Protein AF-A0A842W3H9-F1 (afdb_monomer_lite)

Sequence (374 aa):
MVVLISGKISSSLRGFLTRWMIELRAGVFVSTLSRRVQDILWDYIKKKIKDGYAFLLFPAANEQHFQILSTGKINREVIDYEGIQLLRIPKKVSSNKSPQKKPKQQEKSEKQKPLCIKGVNLSLSPNFIFRQFKGVKEKKEGTIKLNYFGKSAYGPISDAEIWDIAYLEDIKSSSRLIFNKSESIIRKMKEFHQQKISCIDIETTDWIPKAREGYINIIGLSELILRENEKHDNYLILKGSQVFNMTRKRTLVPEMIKLISEQIINADVLLVFNEDFDIKIINHVVKTDGIDFSFPKNIVDLNDEFRSLKELESHLNKRLKFKRVKSKKGNYSAYYKLFKGIGTKGSKKCLEPIGIYNIMDCISPLLYYIQKNY

pLDDT: mean 84.7, std 18.39, range [22.14, 98.25]

Structure (mmCIF, N/CA/C/O backbone):
data_AF-A0A842W3H9-F1
#
_entry.id   AF-A0A842W3H9-F1
#
loop_
_atom_site.group_PDB
_atom_site.id
_atom_site.type_symbol
_atom_site.label_atom_id
_atom_site.label_alt_id
_atom_site.label_comp_id
_atom_site.label_asym_id
_atom_site.label_entity_id
_atom_site.label_seq_id
_atom_site.pdbx_PDB_ins_code
_atom_site.Cartn_x
_atom_site.Cartn_y
_atom_site.Cartn_z
_atom_site.occupancy
_atom_site.B_iso_or_equiv
_atom_site.auth_seq_id
_atom_site.auth_comp_id
_atom_site.auth_asym_id
_atom_site.auth_atom_id
_atom_site.pdbx_PDB_model_num
ATOM 1 N N . MET A 1 1 ? 38.758 -15.525 -1.662 1.00 93.62 1 MET A N 1
ATOM 2 C CA . MET A 1 1 ? 38.571 -16.554 -0.616 1.00 93.62 1 MET A CA 1
ATOM 3 C C . MET A 1 1 ? 37.147 -16.485 -0.086 1.00 93.62 1 MET A C 1
ATOM 5 O O . MET A 1 1 ? 36.684 -15.389 0.183 1.00 93.62 1 MET A O 1
ATOM 9 N N . VAL A 1 2 ? 36.460 -17.618 0.041 1.00 96.69 2 VAL A N 1
ATOM 10 C CA . VAL A 1 2 ? 35.071 -17.747 0.506 1.00 96.69 2 VAL A CA 1
ATOM 11 C C . VAL A 1 2 ? 35.033 -18.720 1.684 1.00 96.69 2 VAL A C 1
ATOM 13 O O . VAL A 1 2 ? 35.648 -19.784 1.617 1.00 96.69 2 VAL A O 1
ATOM 16 N N . VAL A 1 3 ? 34.295 -18.373 2.739 1.00 98.25 3 VAL A N 1
ATOM 17 C CA . VAL A 1 3 ? 34.090 -19.219 3.924 1.00 98.25 3 VAL A CA 1
ATOM 18 C C . VAL A 1 3 ? 32.598 -19.469 4.105 1.00 98.25 3 VAL A C 1
ATOM 20 O O . VAL A 1 3 ? 31.806 -18.533 4.135 1.00 98.25 3 VAL A O 1
ATOM 23 N N . LEU A 1 4 ? 32.200 -20.730 4.239 1.00 97.94 4 LEU A N 1
ATOM 24 C CA . LEU A 1 4 ? 30.825 -21.138 4.509 1.00 97.94 4 LEU A CA 1
ATOM 25 C C . LEU A 1 4 ? 30.766 -21.838 5.870 1.00 97.94 4 LEU A C 1
ATOM 27 O O . LEU A 1 4 ? 31.441 -22.836 6.087 1.00 97.94 4 LEU A O 1
ATOM 31 N N . ILE A 1 5 ? 29.936 -21.340 6.780 1.00 97.81 5 ILE A N 1
ATOM 32 C CA . ILE A 1 5 ? 29.683 -21.945 8.093 1.00 97.81 5 ILE A CA 1
ATOM 33 C C . ILE A 1 5 ? 28.253 -22.463 8.106 1.00 97.81 5 ILE A C 1
ATOM 35 O O . ILE A 1 5 ? 27.336 -21.732 7.764 1.00 97.81 5 ILE A O 1
ATOM 39 N N . SER A 1 6 ? 28.023 -23.695 8.535 1.00 96.19 6 SER A N 1
ATOM 40 C CA . SER A 1 6 ? 26.710 -24.327 8.523 1.00 96.19 6 SER A CA 1
ATOM 41 C C . SER A 1 6 ? 26.497 -25.252 9.715 1.00 96.19 6 SER A C 1
ATOM 43 O O . SER A 1 6 ? 27.442 -25.718 10.347 1.00 96.19 6 SER A O 1
ATOM 45 N N . GLY A 1 7 ? 25.233 -25.522 10.031 1.00 92.94 7 GLY A N 1
ATOM 46 C CA . GLY A 1 7 ? 24.844 -26.456 11.082 1.00 92.94 7 GLY A CA 1
ATOM 47 C C . GLY A 1 7 ? 23.516 -27.127 10.763 1.00 92.94 7 GLY A C 1
ATOM 48 O O . GLY A 1 7 ? 22.666 -26.540 10.098 1.00 92.94 7 GLY A O 1
ATOM 49 N N . LYS A 1 8 ? 23.345 -28.375 11.222 1.00 91.94 8 LYS A N 1
ATOM 50 C CA . LYS A 1 8 ? 22.161 -29.222 10.962 1.00 91.94 8 LYS A CA 1
ATOM 51 C C . LYS A 1 8 ? 21.772 -29.311 9.469 1.00 91.94 8 LYS A C 1
ATOM 53 O O . LYS A 1 8 ? 20.596 -29.266 9.116 1.00 91.94 8 LYS A O 1
ATOM 58 N N . ILE A 1 9 ? 22.765 -29.427 8.585 1.00 93.44 9 ILE A N 1
ATOM 59 C CA . ILE A 1 9 ? 22.559 -29.686 7.149 1.00 93.44 9 ILE A CA 1
ATOM 60 C C . ILE A 1 9 ? 22.490 -31.194 6.864 1.00 93.44 9 ILE A C 1
ATOM 62 O O . ILE A 1 9 ? 23.100 -31.986 7.582 1.00 93.44 9 ILE A O 1
ATOM 66 N N . SER A 1 10 ? 21.757 -31.601 5.821 1.00 93.69 10 SER A N 1
ATOM 67 C CA . SER A 1 10 ? 21.661 -33.014 5.422 1.00 93.69 10 SER A CA 1
ATOM 68 C C . SER A 1 10 ? 22.996 -33.552 4.892 1.00 93.69 10 SER A C 1
ATOM 70 O O . SER A 1 10 ? 23.803 -32.792 4.353 1.00 93.69 10 SER A O 1
ATOM 72 N N . SER A 1 11 ? 23.212 -34.869 4.984 1.00 93.12 11 SER A N 1
ATOM 73 C CA . SER A 1 11 ? 24.392 -35.541 4.412 1.00 93.12 11 SER A CA 1
ATOM 74 C C . SER A 1 11 ? 24.529 -35.279 2.909 1.00 93.12 11 SER A C 1
ATOM 76 O O . SER A 1 11 ? 25.620 -34.988 2.433 1.00 93.12 11 SER A O 1
ATOM 78 N N . SER A 1 12 ? 23.410 -35.275 2.178 1.00 94.19 12 SER A N 1
ATOM 79 C CA . SER A 1 12 ? 23.365 -34.924 0.754 1.00 94.19 12 SER A CA 1
ATOM 80 C C . SER A 1 12 ? 23.825 -33.485 0.481 1.00 94.19 12 SER A C 1
ATOM 82 O O . SER A 1 12 ? 24.608 -33.260 -0.441 1.00 94.19 12 SER A O 1
ATOM 84 N N . LEU A 1 13 ? 23.391 -32.504 1.286 1.00 94.06 13 LEU A N 1
ATOM 85 C CA . LEU A 1 13 ? 23.845 -31.117 1.132 1.00 94.06 13 LEU A CA 1
ATOM 86 C C . LEU A 1 13 ? 25.325 -30.980 1.501 1.00 94.06 13 LEU A C 1
ATOM 88 O O . LEU A 1 13 ? 26.067 -30.331 0.774 1.00 94.06 13 LEU A O 1
ATOM 92 N N . ARG A 1 14 ? 25.777 -31.637 2.573 1.00 95.56 14 ARG A N 1
ATOM 93 C CA . ARG A 1 14 ? 27.197 -31.665 2.943 1.00 95.56 14 ARG A CA 1
ATOM 94 C C . ARG A 1 14 ? 28.058 -32.248 1.820 1.00 95.56 14 ARG A C 1
ATOM 96 O O . ARG A 1 14 ? 29.000 -31.594 1.394 1.00 95.56 14 ARG A O 1
ATOM 103 N N . GLY A 1 15 ? 27.687 -33.415 1.293 1.00 93.62 15 GLY A N 1
ATOM 104 C CA . GLY A 1 15 ? 28.390 -34.059 0.181 1.00 93.62 15 GLY A CA 1
ATOM 105 C C . GLY A 1 15 ? 28.372 -33.231 -1.105 1.00 93.62 15 GLY A C 1
ATOM 106 O O . GLY A 1 15 ? 29.320 -33.264 -1.878 1.00 93.62 15 GLY A O 1
ATOM 107 N N . PHE A 1 16 ? 27.322 -32.435 -1.339 1.00 95.31 16 PHE A N 1
ATOM 108 C CA . PHE A 1 16 ? 27.320 -31.461 -2.431 1.00 95.31 16 PHE A CA 1
ATOM 109 C C . PHE A 1 16 ? 28.381 -30.370 -2.218 1.00 95.31 16 PHE A C 1
ATOM 111 O O . PHE A 1 16 ? 29.088 -30.029 -3.164 1.00 95.31 16 PHE A O 1
ATOM 118 N N . LEU A 1 17 ? 28.481 -29.822 -1.002 1.00 96.38 17 LEU A N 1
ATOM 119 C CA . LEU A 1 17 ? 29.401 -28.731 -0.667 1.00 96.38 17 LEU A CA 1
ATOM 120 C C . LEU A 1 17 ? 30.866 -29.163 -0.730 1.00 96.38 17 LEU A C 1
ATOM 122 O O . LEU A 1 17 ? 31.689 -28.404 -1.237 1.00 96.38 17 LEU A O 1
ATOM 126 N N . THR A 1 18 ? 31.182 -30.389 -0.303 1.00 95.50 18 THR A N 1
ATOM 127 C CA . THR A 1 18 ? 32.555 -30.922 -0.339 1.00 95.50 18 THR A CA 1
ATOM 128 C C . THR A 1 18 ? 33.107 -31.115 -1.753 1.00 95.50 18 THR A C 1
ATOM 130 O O . THR A 1 18 ? 34.315 -31.231 -1.922 1.00 95.50 18 THR A O 1
ATOM 133 N N . ARG A 1 19 ? 32.258 -31.084 -2.791 1.00 95.00 19 ARG A N 1
ATOM 134 C CA . ARG A 1 19 ? 32.711 -31.069 -4.195 1.00 95.00 19 ARG A CA 1
ATOM 135 C C . ARG A 1 19 ? 33.295 -29.728 -4.637 1.00 95.00 19 ARG A C 1
ATOM 137 O O . ARG A 1 19 ? 33.999 -29.680 -5.635 1.00 95.00 19 ARG A O 1
ATOM 144 N N . TRP A 1 20 ? 32.965 -28.648 -3.932 1.00 94.88 20 TRP A N 1
ATOM 145 C CA . TRP A 1 20 ? 33.348 -27.278 -4.293 1.00 94.88 20 TRP A CA 1
ATOM 146 C C . TRP A 1 20 ? 34.232 -26.608 -3.239 1.00 94.88 20 TRP A C 1
ATOM 148 O O . TRP A 1 20 ? 34.891 -25.605 -3.522 1.00 94.88 20 TRP A O 1
ATOM 158 N N . MET A 1 21 ? 34.203 -27.109 -2.005 1.00 97.75 21 MET A N 1
ATOM 159 C CA . MET A 1 21 ? 34.847 -26.496 -0.851 1.00 97.75 21 MET A CA 1
ATOM 160 C C . MET A 1 21 ? 35.458 -27.556 0.063 1.00 97.75 21 MET A C 1
ATOM 162 O O . MET A 1 21 ? 34.923 -28.653 0.192 1.00 97.75 21 MET A O 1
ATOM 166 N N . ILE A 1 22 ? 36.540 -27.208 0.753 1.00 97.25 22 ILE A N 1
ATOM 167 C CA . ILE A 1 22 ? 37.191 -28.083 1.733 1.00 97.25 22 ILE A CA 1
ATOM 168 C C . ILE A 1 22 ? 36.520 -27.880 3.094 1.00 97.25 22 ILE A C 1
ATOM 170 O O . ILE A 1 22 ? 36.458 -26.750 3.575 1.00 97.25 22 ILE A O 1
ATOM 174 N N . GLU A 1 23 ? 36.028 -28.952 3.722 1.00 97.38 23 GLU A N 1
ATOM 175 C CA . GLU A 1 23 ? 35.460 -28.917 5.079 1.00 97.38 23 GLU A CA 1
ATOM 176 C C . GLU A 1 23 ? 36.582 -29.027 6.129 1.00 97.38 23 GLU A C 1
ATOM 178 O O . GLU A 1 23 ? 37.073 -30.115 6.409 1.00 97.38 23 GLU A O 1
ATOM 183 N N . LEU A 1 24 ? 37.004 -27.899 6.712 1.00 93.38 24 LEU A N 1
ATOM 184 C CA . LEU A 1 24 ? 38.092 -27.848 7.705 1.00 93.38 24 LEU A CA 1
ATOM 185 C C . LEU A 1 24 ? 37.673 -28.392 9.078 1.00 93.38 24 LEU A C 1
ATOM 187 O O . LEU A 1 24 ? 38.476 -28.936 9.828 1.00 93.38 24 LEU A O 1
ATOM 191 N N . ARG A 1 25 ? 36.401 -28.202 9.427 1.00 95.31 25 ARG A N 1
ATOM 192 C CA . ARG A 1 25 ? 35.750 -28.715 10.638 1.00 95.31 25 ARG A CA 1
ATOM 193 C C . ARG A 1 25 ? 34.295 -28.980 10.292 1.00 95.31 25 ARG A C 1
ATOM 195 O O . ARG A 1 25 ? 33.779 -28.357 9.373 1.00 95.31 25 ARG A O 1
ATOM 202 N N . ALA A 1 26 ? 33.614 -29.833 11.055 1.00 90.94 26 ALA A N 1
ATOM 203 C CA . ALA A 1 26 ? 32.182 -30.062 10.891 1.00 90.94 26 ALA A CA 1
ATOM 204 C C . ALA A 1 26 ? 31.401 -28.740 10.721 1.00 90.94 26 ALA A C 1
ATOM 206 O O . ALA A 1 26 ? 31.318 -27.932 11.648 1.00 90.94 26 ALA A O 1
ATOM 207 N N . GLY A 1 27 ? 30.837 -28.542 9.528 1.00 94.00 27 GLY A N 1
ATOM 208 C CA . GLY A 1 27 ? 30.064 -27.363 9.159 1.00 94.00 27 GLY A CA 1
ATOM 209 C C . GLY A 1 27 ? 30.869 -26.154 8.672 1.00 94.00 27 GLY A C 1
ATOM 210 O O . GLY A 1 27 ? 30.241 -25.181 8.276 1.00 94.00 27 GLY A O 1
ATOM 211 N N . VAL A 1 28 ? 32.203 -26.173 8.663 1.00 97.62 28 VAL A N 1
ATOM 212 C CA . VAL A 1 28 ? 33.062 -25.051 8.240 1.00 97.62 28 VAL A CA 1
ATOM 213 C C . VAL A 1 28 ? 33.790 -25.413 6.952 1.00 97.62 28 VAL A C 1
ATOM 215 O O . VAL A 1 28 ? 34.679 -26.259 6.954 1.00 97.62 28 VAL A O 1
ATOM 218 N N . PHE A 1 29 ? 33.438 -24.736 5.864 1.00 98.12 29 PHE A N 1
ATOM 219 C CA . PHE A 1 29 ? 33.957 -24.972 4.523 1.00 98.12 29 PHE A CA 1
ATOM 220 C C . PHE A 1 29 ? 34.716 -23.752 4.004 1.00 98.12 29 PHE A C 1
ATOM 222 O O . PHE A 1 29 ? 34.272 -22.619 4.193 1.00 98.12 29 PHE A O 1
ATOM 229 N N . VAL A 1 30 ? 35.824 -23.970 3.298 1.00 97.31 30 VAL A N 1
ATOM 230 C CA . VAL A 1 30 ? 36.650 -22.903 2.711 1.00 97.31 30 VAL A CA 1
ATOM 231 C C . VAL A 1 30 ? 36.973 -23.224 1.253 1.00 97.31 30 VAL A C 1
ATOM 233 O O . VAL A 1 30 ? 37.200 -24.380 0.901 1.00 97.31 30 VAL A O 1
ATOM 236 N N . SER A 1 31 ? 36.950 -22.208 0.387 1.00 96.94 31 SER A N 1
ATOM 237 C CA . SER A 1 31 ? 37.317 -22.336 -1.031 1.00 96.94 31 SER A CA 1
ATOM 238 C C . SER A 1 31 ? 37.675 -20.984 -1.659 1.00 96.94 31 SER A C 1
ATOM 240 O O . SER A 1 31 ? 37.495 -19.926 -1.053 1.00 96.94 31 SER A O 1
ATOM 242 N N . THR A 1 32 ? 38.124 -21.002 -2.911 1.00 95.94 32 THR A N 1
ATOM 243 C CA . THR A 1 32 ? 38.183 -19.823 -3.782 1.00 95.94 32 THR A CA 1
ATOM 244 C C . THR A 1 32 ? 37.266 -20.071 -4.970 1.00 95.94 32 THR A C 1
ATOM 246 O O . THR A 1 32 ? 37.551 -20.906 -5.820 1.00 95.94 32 THR A O 1
ATOM 249 N N . LEU A 1 33 ? 36.143 -19.354 -5.011 1.00 92.88 33 LEU A N 1
ATOM 250 C CA . LEU A 1 33 ? 35.104 -19.514 -6.027 1.00 92.88 33 LEU A CA 1
ATOM 251 C C . LEU A 1 33 ? 34.945 -18.215 -6.817 1.00 92.88 33 LEU A C 1
ATOM 253 O O . LEU A 1 33 ? 35.068 -17.125 -6.254 1.00 92.88 33 LEU A O 1
ATOM 257 N N . SER A 1 34 ? 34.620 -18.329 -8.106 1.00 92.56 34 SER A N 1
ATOM 258 C CA . SER A 1 34 ? 34.147 -17.180 -8.880 1.00 92.56 34 SER A CA 1
ATOM 259 C C . SER A 1 34 ? 32.772 -16.737 -8.380 1.00 92.56 34 SER A C 1
ATOM 261 O O . SER A 1 34 ? 32.014 -17.539 -7.822 1.00 92.56 34 SER A O 1
ATOM 263 N N . ARG A 1 35 ? 32.408 -15.473 -8.630 1.00 85.88 35 ARG A N 1
ATOM 264 C CA . ARG A 1 35 ? 31.115 -14.936 -8.187 1.00 85.88 35 ARG A CA 1
ATOM 265 C C . ARG A 1 35 ? 29.928 -15.758 -8.701 1.00 85.88 35 ARG A C 1
ATOM 267 O O . ARG A 1 35 ? 29.015 -16.066 -7.948 1.00 85.88 35 ARG A O 1
ATOM 274 N N . ARG A 1 36 ? 29.988 -16.199 -9.959 1.00 86.25 36 ARG A N 1
ATOM 275 C CA . ARG A 1 36 ? 28.947 -17.034 -10.572 1.00 86.25 36 ARG A CA 1
ATOM 276 C C . ARG A 1 36 ? 28.778 -18.376 -9.856 1.00 86.25 36 ARG A C 1
ATOM 278 O O . ARG A 1 36 ? 27.653 -18.787 -9.589 1.00 86.25 36 ARG A O 1
ATOM 285 N N . VAL A 1 37 ? 29.881 -19.064 -9.554 1.00 89.75 37 VAL A N 1
ATOM 286 C CA . VAL A 1 37 ? 29.837 -20.356 -8.845 1.00 89.75 37 VAL A CA 1
ATOM 287 C C . VAL A 1 37 ? 29.333 -20.159 -7.419 1.00 89.75 37 VAL A C 1
ATOM 289 O O . VAL A 1 37 ? 28.524 -20.948 -6.939 1.00 89.75 37 VAL A O 1
ATOM 292 N N . GLN A 1 38 ? 29.754 -19.073 -6.772 1.00 92.00 38 GLN A N 1
ATOM 293 C CA . GLN A 1 38 ? 29.275 -18.685 -5.454 1.00 92.00 38 GLN A CA 1
ATOM 294 C C . GLN A 1 38 ? 27.751 -18.476 -5.435 1.00 92.00 38 GLN A C 1
ATOM 296 O O . GLN A 1 38 ? 27.086 -19.022 -4.557 1.00 92.00 38 GLN A O 1
ATOM 301 N N . ASP A 1 39 ? 27.197 -17.727 -6.392 1.00 88.25 39 ASP A N 1
ATOM 302 C CA . ASP A 1 39 ? 25.758 -17.444 -6.462 1.00 88.25 39 ASP A CA 1
ATOM 303 C C . ASP A 1 39 ? 24.944 -18.734 -6.686 1.00 88.25 39 ASP A C 1
ATOM 305 O O . ASP A 1 39 ? 23.964 -18.983 -5.981 1.00 88.25 39 ASP A O 1
ATOM 309 N N . ILE A 1 40 ? 25.408 -19.620 -7.579 1.00 91.25 40 ILE A N 1
ATOM 310 C CA . ILE A 1 40 ? 24.790 -20.938 -7.820 1.00 91.25 40 ILE A CA 1
ATOM 311 C C . ILE A 1 40 ? 24.822 -21.804 -6.555 1.00 91.25 40 ILE A C 1
ATOM 313 O O . ILE A 1 40 ? 23.816 -22.417 -6.183 1.00 91.25 40 ILE A O 1
ATOM 317 N N . LEU A 1 41 ? 25.974 -21.863 -5.883 1.00 93.19 41 LEU A N 1
ATOM 318 C CA . LEU A 1 41 ? 26.151 -22.636 -4.657 1.00 93.19 41 LEU A CA 1
ATOM 319 C C . LEU A 1 41 ? 25.254 -22.089 -3.538 1.00 93.19 41 LEU A C 1
ATOM 321 O O . LEU A 1 41 ? 24.604 -22.865 -2.836 1.00 93.19 41 LEU A O 1
ATOM 325 N N . TRP A 1 42 ? 25.140 -20.765 -3.420 1.00 96.88 42 TRP A N 1
ATOM 326 C CA . TRP A 1 42 ? 24.267 -20.111 -2.448 1.00 96.88 42 TRP A CA 1
ATOM 327 C C . TRP A 1 42 ? 22.783 -20.390 -2.705 1.00 96.88 42 TRP A C 1
ATOM 329 O O . TRP A 1 42 ? 22.038 -20.707 -1.774 1.00 96.88 42 TRP A O 1
ATOM 339 N N . ASP A 1 43 ? 22.343 -20.344 -3.962 1.00 91.50 43 ASP A N 1
ATOM 340 C CA . ASP A 1 43 ? 20.975 -20.700 -4.340 1.00 91.50 43 ASP A CA 1
ATOM 341 C C . ASP A 1 43 ? 20.653 -22.168 -4.054 1.00 91.50 43 ASP A C 1
ATOM 343 O O . ASP A 1 43 ? 19.564 -22.481 -3.560 1.00 91.50 43 ASP A O 1
ATOM 347 N N . TYR A 1 44 ? 21.603 -23.071 -4.305 1.00 92.25 44 TYR A N 1
ATOM 348 C CA . TYR A 1 44 ? 21.446 -24.483 -3.969 1.00 92.25 44 TYR A CA 1
ATOM 349 C C . TYR A 1 44 ? 21.316 -24.697 -2.455 1.00 92.25 44 TYR A C 1
ATOM 351 O O . TYR A 1 44 ? 20.412 -25.410 -2.011 1.00 92.25 44 TYR A O 1
ATOM 359 N N . ILE A 1 45 ? 22.158 -24.033 -1.652 1.00 94.25 45 ILE A N 1
ATOM 360 C CA . ILE A 1 45 ? 22.086 -24.080 -0.185 1.00 94.25 45 ILE A CA 1
ATOM 361 C C . ILE A 1 45 ? 20.717 -23.596 0.295 1.00 94.25 45 ILE A C 1
ATOM 363 O O . ILE A 1 45 ? 20.050 -24.331 1.020 1.00 94.25 45 ILE A O 1
ATOM 367 N N . LYS A 1 46 ? 20.251 -22.419 -0.150 1.00 92.25 46 LYS A N 1
ATOM 368 C CA . LYS A 1 46 ? 18.936 -21.871 0.238 1.00 92.25 46 LYS A CA 1
ATOM 369 C C . LYS A 1 46 ? 17.785 -22.841 -0.045 1.00 92.25 46 LYS A C 1
ATOM 371 O O . LYS A 1 46 ? 16.863 -22.932 0.754 1.00 92.25 46 LYS A O 1
ATOM 376 N N . LYS A 1 47 ? 17.837 -23.578 -1.161 1.00 91.62 47 LYS A N 1
ATOM 377 C CA . LYS A 1 47 ? 16.797 -24.550 -1.546 1.00 91.62 47 LYS A CA 1
ATOM 378 C C . LYS A 1 47 ? 16.845 -25.850 -0.742 1.00 91.62 47 LYS A C 1
ATOM 380 O O . LYS A 1 47 ? 15.823 -26.512 -0.587 1.00 91.62 47 LYS A O 1
ATOM 385 N N . LYS A 1 48 ? 18.031 -26.272 -0.300 1.00 91.38 48 LYS A N 1
ATOM 386 C CA . LYS A 1 48 ? 18.241 -27.581 0.344 1.00 91.38 48 LYS A CA 1
ATOM 387 C C . LYS A 1 48 ? 18.334 -27.505 1.864 1.00 91.38 48 LYS A C 1
ATOM 389 O O . LYS A 1 48 ? 18.254 -28.545 2.521 1.00 91.38 48 LYS A O 1
ATOM 394 N N . ILE A 1 49 ? 18.506 -26.311 2.424 1.00 89.69 49 ILE A N 1
ATOM 395 C CA . ILE A 1 49 ? 18.570 -26.117 3.865 1.00 89.69 49 ILE A CA 1
ATOM 396 C C . ILE A 1 49 ? 17.168 -26.257 4.472 1.00 89.69 49 ILE A C 1
ATOM 398 O O . ILE A 1 49 ? 16.233 -25.566 4.084 1.00 89.69 49 ILE A O 1
ATOM 402 N N . LYS A 1 50 ? 17.012 -27.219 5.387 1.00 88.88 50 LYS A N 1
ATOM 403 C CA . LYS A 1 50 ? 15.756 -27.476 6.109 1.00 88.88 50 LYS A CA 1
ATOM 404 C C . LYS A 1 50 ? 15.800 -26.790 7.478 1.00 88.88 50 LYS A C 1
ATOM 406 O O . LYS A 1 50 ? 15.777 -25.570 7.572 1.00 88.88 50 LYS A O 1
ATOM 411 N N . ASP A 1 51 ? 15.970 -27.571 8.542 1.00 87.94 51 ASP A N 1
ATOM 412 C CA . ASP A 1 51 ? 16.074 -27.087 9.924 1.00 87.94 51 ASP A CA 1
ATOM 413 C C . ASP A 1 51 ? 17.468 -26.575 10.311 1.00 87.94 51 ASP A C 1
ATOM 415 O O . ASP A 1 51 ? 17.706 -26.213 11.467 1.00 87.94 51 ASP A O 1
ATOM 419 N N . GLY A 1 52 ? 18.394 -26.579 9.354 1.00 91.81 52 GLY A N 1
ATOM 420 C CA . GLY A 1 52 ? 19.752 -26.095 9.524 1.00 91.81 52 GLY A CA 1
ATOM 421 C C . GLY A 1 52 ? 19.919 -24.609 9.291 1.00 91.81 52 GLY A C 1
ATOM 422 O O . GLY A 1 52 ? 18.959 -23.871 9.086 1.00 91.81 52 GLY A O 1
ATOM 423 N N . TYR A 1 53 ? 21.171 -24.180 9.335 1.00 95.00 53 TYR A N 1
ATOM 424 C CA . TYR A 1 53 ? 21.577 -22.816 9.037 1.00 95.00 53 TYR A CA 1
ATOM 425 C C . TYR A 1 53 ? 22.869 -22.791 8.232 1.00 95.00 53 TYR A C 1
ATOM 427 O O . TYR A 1 53 ? 23.653 -23.742 8.282 1.00 95.00 53 TYR A O 1
ATOM 435 N N . ALA A 1 54 ? 23.077 -21.703 7.497 1.00 96.19 54 ALA A N 1
ATOM 436 C CA . ALA A 1 54 ? 24.303 -21.441 6.763 1.00 96.19 54 ALA A CA 1
ATOM 437 C C . ALA A 1 54 ? 24.629 -19.940 6.745 1.00 96.19 54 ALA A C 1
ATOM 439 O O . ALA A 1 54 ? 23.731 -19.112 6.604 1.00 96.19 54 ALA A O 1
ATOM 440 N N . PHE A 1 55 ? 25.913 -19.612 6.850 1.00 97.06 55 PHE A N 1
ATOM 441 C CA . PHE A 1 55 ? 26.505 -18.290 6.688 1.00 97.06 55 PHE A CA 1
ATOM 442 C C . PHE A 1 55 ? 27.577 -18.363 5.610 1.00 97.06 55 PHE A C 1
ATOM 444 O O . PHE A 1 55 ? 28.457 -19.210 5.705 1.00 97.06 55 PHE A O 1
ATOM 451 N N . LEU A 1 56 ? 27.531 -17.476 4.624 1.00 97.12 56 LEU A N 1
ATOM 452 C CA . LEU A 1 56 ? 28.522 -17.380 3.560 1.00 97.12 56 LEU A CA 1
ATOM 453 C C . LEU A 1 56 ? 29.236 -16.035 3.651 1.00 97.12 56 LEU A C 1
ATOM 455 O O . LEU A 1 56 ? 28.612 -14.999 3.451 1.00 97.12 56 LEU A O 1
ATOM 459 N N . LEU A 1 57 ? 30.531 -16.074 3.931 1.00 97.62 57 LEU A N 1
ATOM 460 C CA . LEU A 1 57 ? 31.441 -14.937 3.965 1.00 97.62 57 LEU A CA 1
ATOM 461 C C . LEU A 1 57 ? 32.268 -14.915 2.674 1.00 97.62 57 LEU A C 1
ATOM 463 O O . LEU A 1 57 ? 32.856 -15.930 2.293 1.00 97.62 57 LEU A O 1
ATOM 467 N N . PHE A 1 58 ? 32.338 -13.771 2.007 1.00 96.25 58 PHE A N 1
ATOM 468 C CA . PHE A 1 58 ? 33.112 -13.595 0.775 1.00 96.25 58 PHE A CA 1
ATOM 469 C C . PHE A 1 58 ? 33.578 -12.144 0.623 1.00 96.25 58 PHE A C 1
ATOM 471 O O . PHE A 1 58 ? 32.998 -11.266 1.257 1.00 96.25 58 PHE A O 1
ATOM 478 N N . PRO A 1 59 ? 34.592 -11.865 -0.213 1.00 92.75 59 PRO A N 1
ATOM 479 C CA . PRO A 1 59 ? 35.140 -10.527 -0.370 1.00 92.75 59 PRO A CA 1
ATOM 480 C C . PRO A 1 59 ? 34.139 -9.620 -1.088 1.00 92.75 59 PRO A C 1
ATOM 482 O O . PRO A 1 59 ? 33.497 -10.047 -2.050 1.00 92.75 59 PRO A O 1
ATOM 485 N N . ALA A 1 60 ? 34.023 -8.374 -0.644 1.00 91.88 60 ALA A N 1
ATOM 486 C CA . ALA A 1 60 ? 33.137 -7.378 -1.238 1.00 91.88 60 ALA A CA 1
ATOM 487 C C . ALA A 1 60 ? 33.807 -6.000 -1.234 1.00 91.88 60 ALA A C 1
ATOM 489 O O . ALA A 1 60 ? 34.634 -5.715 -0.373 1.00 91.88 60 ALA A O 1
ATOM 490 N N . ALA A 1 61 ? 33.443 -5.145 -2.190 1.00 88.06 61 ALA A N 1
ATOM 491 C CA . ALA A 1 61 ? 33.939 -3.772 -2.281 1.00 88.06 61 ALA A CA 1
ATOM 492 C C . ALA A 1 61 ? 33.140 -2.846 -1.344 1.00 88.06 61 ALA A C 1
ATOM 494 O O . ALA A 1 61 ? 32.369 -2.001 -1.791 1.00 88.06 61 ALA A O 1
ATOM 495 N N . ASN A 1 62 ? 33.276 -3.072 -0.039 1.00 86.62 62 ASN A N 1
ATOM 496 C CA . ASN A 1 62 ? 32.712 -2.259 1.038 1.00 86.62 62 ASN A CA 1
ATOM 497 C C . ASN A 1 62 ? 33.785 -2.010 2.112 1.00 86.62 62 ASN A C 1
ATOM 499 O O . ASN A 1 62 ? 34.870 -2.582 2.041 1.00 86.62 62 ASN A O 1
ATOM 503 N N . GLU A 1 63 ? 33.481 -1.189 3.115 1.00 90.06 63 GLU A N 1
ATOM 504 C CA . GLU A 1 63 ? 34.444 -0.790 4.158 1.00 90.06 63 GLU A CA 1
ATOM 505 C C . GLU A 1 63 ? 35.007 -1.964 4.973 1.00 90.06 63 GLU A C 1
ATOM 507 O O . GLU A 1 63 ? 36.125 -1.901 5.477 1.00 90.06 63 GLU A O 1
ATOM 512 N N . GLN A 1 64 ? 34.259 -3.064 5.089 1.00 93.50 64 GLN A N 1
ATOM 513 C CA . GLN A 1 64 ? 34.707 -4.266 5.798 1.00 93.50 64 GLN A CA 1
ATOM 514 C C . GLN A 1 64 ? 35.494 -5.233 4.907 1.00 93.50 64 GLN A C 1
ATOM 516 O O . GLN A 1 64 ? 36.022 -6.230 5.396 1.00 93.50 64 GLN A O 1
ATOM 521 N N . HIS A 1 65 ? 35.562 -4.967 3.601 1.00 93.56 65 HIS A N 1
ATOM 522 C CA . HIS A 1 65 ? 36.158 -5.820 2.573 1.00 93.56 65 HIS A CA 1
ATOM 523 C C . HIS A 1 65 ? 35.553 -7.231 2.471 1.00 93.56 65 HIS A C 1
ATOM 525 O O . HIS A 1 65 ? 36.097 -8.111 1.796 1.00 93.56 65 HIS A O 1
ATOM 531 N N . PHE A 1 66 ? 34.403 -7.465 3.104 1.00 94.50 66 PHE A N 1
ATOM 532 C CA . PHE A 1 66 ? 33.669 -8.718 3.033 1.00 94.50 66 PHE A CA 1
ATOM 533 C C . PHE A 1 66 ? 32.167 -8.492 3.150 1.00 94.50 66 PHE A C 1
ATOM 535 O O . PHE A 1 66 ? 31.686 -7.471 3.635 1.00 94.50 66 PHE A O 1
ATOM 542 N N . GLN A 1 67 ? 31.411 -9.498 2.736 1.00 93.69 67 GLN A N 1
ATOM 543 C CA . GLN A 1 67 ? 29.979 -9.571 2.943 1.00 93.69 67 GLN A CA 1
ATOM 544 C C . GLN A 1 67 ? 29.604 -10.953 3.480 1.00 93.69 67 GLN A C 1
ATOM 546 O O . GLN A 1 67 ? 30.135 -11.979 3.049 1.00 93.69 67 GLN A O 1
ATOM 551 N N . ILE A 1 68 ? 28.677 -10.962 4.431 1.00 94.75 68 ILE A N 1
ATOM 552 C CA . ILE A 1 68 ? 28.060 -12.129 5.042 1.00 94.75 68 ILE A CA 1
ATOM 553 C C . ILE A 1 68 ? 26.637 -12.251 4.496 1.00 94.75 68 ILE A C 1
ATOM 555 O O . ILE A 1 68 ? 25.817 -11.338 4.614 1.00 94.75 68 ILE A O 1
ATOM 559 N N . LEU A 1 69 ? 26.322 -13.412 3.936 1.00 92.31 69 LEU A N 1
ATOM 560 C CA . LEU A 1 69 ? 24.955 -13.853 3.679 1.00 92.31 69 LEU A CA 1
ATOM 561 C C . LEU A 1 69 ? 24.583 -14.922 4.700 1.00 92.31 69 LEU A C 1
ATOM 563 O O . LEU A 1 69 ? 25.440 -15.677 5.149 1.00 92.31 69 LEU A O 1
ATOM 567 N N . SER A 1 70 ? 23.309 -15.008 5.074 1.00 93.69 70 SER A N 1
ATOM 568 C CA . SER A 1 70 ? 22.820 -16.033 6.000 1.00 93.69 70 SER A CA 1
ATOM 569 C C . SER A 1 70 ? 21.490 -16.626 5.533 1.00 93.69 70 SER A C 1
ATOM 571 O O . SER A 1 70 ? 20.725 -15.974 4.823 1.00 93.69 70 SER A O 1
ATOM 573 N N . THR A 1 71 ? 21.230 -17.886 5.878 1.00 91.62 71 THR A N 1
ATOM 574 C CA . THR A 1 71 ? 19.969 -18.582 5.590 1.00 91.62 71 THR A CA 1
ATOM 575 C C . THR A 1 71 ? 19.695 -19.682 6.622 1.00 91.62 71 THR A C 1
ATOM 577 O O . THR A 1 71 ? 20.610 -20.153 7.302 1.00 91.62 71 THR A O 1
ATOM 580 N N . GLY A 1 72 ? 18.435 -20.100 6.739 1.00 91.06 72 GLY A N 1
ATOM 581 C CA . GLY A 1 72 ? 17.986 -21.121 7.686 1.00 91.06 72 GLY A CA 1
ATOM 582 C C . GLY A 1 72 ? 17.737 -20.604 9.111 1.00 91.06 72 GLY A C 1
ATOM 583 O O . GLY A 1 72 ? 17.542 -19.411 9.345 1.00 91.06 72 GLY A O 1
ATOM 584 N N . LYS A 1 73 ? 17.704 -21.523 10.083 1.00 87.06 73 LYS A N 1
ATOM 585 C CA . LYS A 1 73 ? 17.388 -21.251 11.497 1.00 87.06 73 LYS A CA 1
ATOM 586 C C . LYS A 1 73 ? 18.615 -20.727 12.256 1.00 87.06 73 LYS A C 1
ATOM 588 O O . LYS A 1 73 ? 19.305 -21.484 12.936 1.00 87.06 73 LYS A O 1
ATOM 593 N N . ILE A 1 74 ? 18.879 -19.426 12.143 1.00 85.81 74 ILE A N 1
ATOM 594 C CA . ILE A 1 74 ? 20.018 -18.741 12.776 1.00 85.81 74 ILE A CA 1
ATOM 595 C C . ILE A 1 74 ? 19.660 -18.109 14.128 1.00 85.81 74 ILE A C 1
ATOM 597 O O . ILE A 1 74 ? 18.583 -17.553 14.314 1.00 85.81 74 ILE A O 1
ATOM 601 N N . ASN A 1 75 ? 20.601 -18.157 15.074 1.00 83.88 75 ASN A N 1
ATOM 602 C CA . ASN A 1 75 ? 20.548 -17.431 16.352 1.00 83.88 75 ASN A CA 1
ATOM 603 C C . 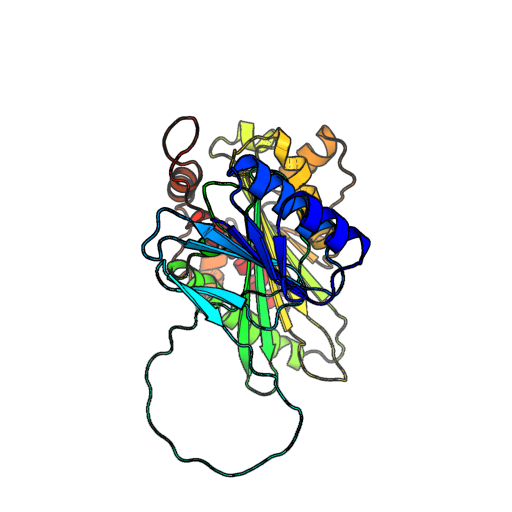ASN A 1 75 ? 21.486 -16.209 16.375 1.00 83.88 75 ASN A C 1
ATOM 605 O O . ASN A 1 75 ? 21.714 -15.621 17.429 1.00 83.88 75 ASN A O 1
ATOM 609 N N . ARG A 1 76 ? 22.063 -15.863 15.223 1.00 84.12 76 ARG A N 1
ATOM 610 C CA . ARG A 1 76 ? 22.894 -14.682 14.994 1.00 84.12 76 ARG A CA 1
ATOM 611 C C . ARG A 1 76 ? 22.453 -14.081 13.671 1.00 84.12 76 ARG A C 1
ATOM 613 O O . ARG A 1 76 ? 22.727 -14.654 12.624 1.00 84.12 76 ARG A O 1
ATOM 620 N N . GLU A 1 77 ? 21.699 -12.996 13.722 1.00 84.25 77 GLU A N 1
ATOM 621 C CA . GLU A 1 77 ? 21.192 -12.337 12.519 1.00 84.25 77 GLU A CA 1
ATOM 622 C C . GLU A 1 77 ? 22.263 -11.372 11.998 1.00 84.25 77 GLU A C 1
ATOM 624 O O . GLU A 1 77 ? 22.766 -10.548 12.763 1.00 84.25 77 GLU A O 1
ATOM 629 N N . VAL A 1 78 ? 22.624 -11.483 10.716 1.00 87.25 78 VAL A N 1
ATOM 630 C CA . VAL A 1 78 ? 23.468 -10.482 10.048 1.00 87.25 78 VAL A CA 1
ATOM 631 C C . VAL A 1 78 ? 22.615 -9.237 9.845 1.00 87.25 78 VAL A C 1
ATOM 633 O O . VAL A 1 78 ? 21.581 -9.304 9.182 1.00 87.25 78 VAL A O 1
ATOM 636 N N . ILE A 1 79 ? 23.025 -8.124 10.435 1.00 84.31 79 ILE A N 1
ATOM 637 C CA . ILE A 1 79 ? 22.360 -6.830 10.315 1.00 84.31 79 ILE A CA 1
ATOM 638 C C . ILE A 1 79 ? 23.321 -5.837 9.676 1.00 84.31 79 ILE A C 1
ATOM 640 O O . ILE A 1 79 ? 24.518 -5.908 9.922 1.00 84.31 79 ILE A O 1
ATOM 644 N N . ASP A 1 80 ? 22.800 -4.921 8.873 1.00 85.88 80 ASP A N 1
ATOM 645 C CA . ASP A 1 80 ? 23.560 -3.766 8.402 1.00 85.88 80 ASP A CA 1
ATOM 646 C C . ASP A 1 80 ? 23.336 -2.594 9.366 1.00 85.88 80 ASP A C 1
ATOM 648 O O . ASP A 1 80 ? 22.197 -2.321 9.763 1.00 85.88 80 ASP A O 1
ATOM 652 N N . TYR A 1 81 ? 24.419 -1.949 9.784 1.00 78.25 81 TYR A N 1
ATOM 653 C CA . TYR A 1 81 ? 24.410 -0.757 10.617 1.00 78.25 81 TYR A CA 1
ATOM 654 C C . TYR A 1 81 ? 25.329 0.282 9.976 1.00 78.25 81 TYR A C 1
ATOM 656 O O . TYR A 1 81 ? 26.547 0.184 10.083 1.00 78.25 81 TYR A O 1
ATOM 664 N N . GLU A 1 82 ? 24.725 1.253 9.289 1.00 85.06 82 GLU A N 1
ATOM 665 C CA . GLU A 1 82 ? 25.436 2.349 8.613 1.00 85.06 82 GLU A CA 1
ATOM 666 C C . GLU A 1 82 ? 26.453 1.862 7.560 1.00 85.06 82 GLU A C 1
ATOM 668 O O . GLU A 1 82 ? 27.515 2.447 7.405 1.00 85.06 82 GLU A O 1
ATOM 673 N N . GLY A 1 83 ? 26.134 0.789 6.821 1.00 75.31 83 GLY A N 1
ATOM 674 C CA . GLY A 1 83 ? 27.028 0.210 5.807 1.00 75.31 83 GLY A CA 1
ATOM 675 C C . GLY A 1 83 ? 28.016 -0.830 6.346 1.00 75.31 83 GLY A C 1
ATOM 676 O O . GLY A 1 83 ? 28.755 -1.436 5.567 1.00 75.31 83 GLY A O 1
ATOM 677 N N . ILE A 1 84 ? 28.003 -1.080 7.661 1.00 85.75 84 ILE A N 1
ATOM 678 C CA . ILE A 1 84 ? 28.810 -2.099 8.339 1.00 85.75 84 ILE A CA 1
ATOM 679 C C . ILE A 1 84 ? 27.910 -3.273 8.739 1.00 85.75 84 ILE A C 1
ATOM 681 O O . ILE A 1 84 ? 26.943 -3.126 9.488 1.00 85.75 84 ILE A O 1
ATOM 685 N N . GLN A 1 85 ? 28.250 -4.481 8.298 1.00 91.56 85 GLN A N 1
ATOM 686 C CA . GLN A 1 85 ? 27.583 -5.705 8.718 1.00 91.56 85 GLN A CA 1
ATOM 687 C C . GLN A 1 85 ? 28.035 -6.150 10.116 1.00 91.56 85 GLN A C 1
ATOM 689 O O . GLN A 1 85 ? 29.217 -6.393 10.373 1.00 91.56 85 GLN A O 1
ATOM 694 N N . LEU A 1 86 ? 27.064 -6.322 11.014 1.00 91.62 86 LEU A N 1
ATOM 695 C CA . LEU A 1 86 ? 27.226 -6.791 12.391 1.00 91.62 86 LEU A CA 1
ATOM 696 C C . LEU A 1 86 ? 26.379 -8.047 12.649 1.00 91.62 86 LEU A C 1
ATOM 698 O O . LEU A 1 86 ? 25.446 -8.360 11.909 1.00 91.62 86 LEU A O 1
ATOM 702 N N . LEU A 1 87 ? 26.681 -8.775 13.730 1.00 90.88 87 LEU A N 1
ATOM 703 C CA . LEU A 1 87 ? 25.889 -9.927 14.176 1.00 90.88 87 LEU A CA 1
ATOM 704 C C . LEU A 1 87 ? 25.049 -9.572 15.403 1.00 90.88 87 LEU A C 1
ATOM 706 O O . LEU A 1 87 ? 25.577 -9.292 16.478 1.00 90.88 87 LEU A O 1
ATOM 710 N N . ARG A 1 88 ? 23.727 -9.672 15.271 1.00 86.81 88 ARG A N 1
ATOM 711 C CA . ARG A 1 88 ? 22.782 -9.499 16.376 1.00 86.81 88 ARG A CA 1
ATOM 712 C C . ARG A 1 88 ? 22.424 -10.843 17.004 1.00 86.81 88 ARG A C 1
ATOM 714 O O . ARG A 1 88 ? 21.930 -11.738 16.322 1.00 86.81 88 ARG A O 1
ATOM 721 N N . ILE A 1 89 ? 22.587 -10.957 18.324 1.00 88.19 89 ILE A N 1
ATOM 722 C CA . ILE A 1 89 ? 22.106 -12.102 19.112 1.00 88.19 89 ILE A CA 1
ATOM 723 C C . ILE A 1 89 ? 20.716 -11.754 19.680 1.00 88.19 89 ILE A C 1
ATOM 725 O O . ILE A 1 89 ? 20.611 -10.846 20.510 1.00 88.19 89 ILE A O 1
ATOM 729 N N . PRO A 1 90 ? 19.629 -12.425 19.259 1.00 73.50 90 PRO A N 1
ATOM 730 C CA . PRO A 1 90 ? 18.301 -12.186 19.803 1.00 73.50 90 PRO A CA 1
ATOM 731 C C . PRO A 1 90 ? 18.209 -12.721 21.243 1.00 73.50 90 PRO A C 1
ATOM 733 O O . PRO A 1 90 ? 18.495 -13.891 21.503 1.00 73.50 90 PRO A O 1
ATOM 736 N N . LYS A 1 91 ? 17.794 -11.872 22.195 1.00 70.19 91 LYS A N 1
ATOM 737 C CA . LYS A 1 91 ? 17.516 -12.298 23.577 1.00 70.19 91 LYS A CA 1
ATOM 738 C C . LYS A 1 91 ? 16.277 -13.200 23.590 1.00 70.19 91 LYS A C 1
ATOM 740 O O . LYS A 1 91 ? 15.219 -12.797 23.111 1.00 70.19 91 LYS A O 1
ATOM 745 N N . LYS A 1 92 ? 16.395 -14.410 24.149 1.00 46.22 92 LYS A N 1
ATOM 746 C CA . LYS A 1 92 ? 15.236 -15.270 24.432 1.00 46.22 92 LYS A CA 1
ATOM 747 C C . LYS A 1 92 ? 14.408 -14.617 25.540 1.00 46.22 92 LYS A C 1
ATOM 749 O O . LYS A 1 92 ? 14.927 -14.381 26.626 1.00 46.22 92 LYS A O 1
ATOM 754 N N . VAL A 1 93 ? 13.140 -14.327 25.268 1.00 42.47 93 VAL A N 1
ATOM 755 C CA . VAL A 1 93 ? 12.188 -13.884 26.293 1.00 42.47 93 VAL A CA 1
ATOM 756 C C . VAL A 1 93 ? 11.747 -15.126 27.069 1.00 42.47 93 VAL A C 1
ATOM 758 O O . VAL A 1 93 ? 11.054 -15.978 26.521 1.00 42.47 93 VAL A O 1
ATOM 761 N N . SER A 1 94 ? 12.203 -15.271 28.312 1.00 35.47 94 SER A N 1
ATOM 762 C CA . SER A 1 94 ? 11.761 -16.321 29.235 1.00 35.47 94 SER A CA 1
ATOM 763 C C . SER A 1 94 ? 10.503 -15.880 29.986 1.00 35.47 94 SER A C 1
ATOM 765 O O . SER A 1 94 ? 10.457 -14.783 30.539 1.00 35.47 94 SER A O 1
ATOM 767 N N . SER A 1 95 ? 9.496 -16.748 30.019 1.00 35.00 95 SER A N 1
ATOM 768 C CA . SER A 1 95 ? 8.241 -16.589 30.756 1.00 35.00 95 SER A CA 1
ATOM 769 C C . SER A 1 95 ? 8.423 -16.663 32.285 1.00 35.00 95 SER A C 1
ATOM 771 O O . SER A 1 95 ? 9.013 -17.619 32.780 1.00 35.00 95 SER A O 1
ATOM 773 N N . ASN A 1 96 ? 7.805 -15.701 32.987 1.00 30.70 96 ASN A N 1
ATOM 774 C CA . ASN A 1 96 ? 7.414 -15.634 34.413 1.00 30.70 96 ASN A CA 1
ATOM 775 C C . ASN A 1 96 ? 8.473 -15.472 35.532 1.00 30.70 96 ASN A C 1
ATOM 777 O O . ASN A 1 96 ? 9.118 -16.436 35.934 1.00 30.70 96 ASN A O 1
ATOM 781 N N . LYS A 1 97 ? 8.494 -14.270 36.151 1.00 28.31 97 LYS A N 1
ATOM 782 C CA . LYS A 1 97 ? 8.209 -13.966 37.585 1.00 28.31 97 LYS A CA 1
ATOM 783 C C . LYS A 1 97 ? 8.317 -12.442 37.845 1.00 28.31 97 LYS A C 1
ATOM 785 O O . LYS A 1 97 ? 9.271 -11.803 37.419 1.00 28.31 97 LYS A O 1
ATOM 790 N N . SER A 1 98 ? 7.330 -11.866 38.530 1.00 26.12 98 SER A N 1
ATOM 791 C CA . SER A 1 98 ? 7.273 -10.484 39.064 1.00 26.12 98 SER A CA 1
ATOM 792 C C . SER A 1 98 ? 7.565 -10.475 40.583 1.00 26.12 98 SER A C 1
ATOM 794 O O . SER A 1 98 ? 7.556 -11.568 41.150 1.00 26.12 98 SER A O 1
ATOM 796 N N . PRO A 1 99 ? 7.664 -9.334 41.317 1.00 41.56 99 PRO A N 1
ATOM 797 C CA . PRO A 1 99 ? 7.932 -7.918 40.970 1.00 41.56 99 PRO A CA 1
ATOM 798 C C . PRO A 1 99 ? 9.016 -7.250 41.874 1.00 41.56 99 PRO A C 1
ATOM 800 O O . PRO A 1 99 ? 9.294 -7.758 42.952 1.00 41.56 99 PRO A O 1
ATOM 803 N N . GLN A 1 100 ? 9.525 -6.048 41.535 1.00 24.56 100 GLN A N 1
ATOM 804 C CA . GLN A 1 100 ? 9.831 -4.980 42.523 1.00 24.56 100 GLN A CA 1
ATOM 805 C C . GLN A 1 100 ? 10.092 -3.597 41.878 1.00 24.56 100 GLN A C 1
ATOM 807 O O . GLN A 1 100 ? 10.313 -3.482 40.677 1.00 24.56 100 GLN A O 1
ATOM 812 N N . LYS A 1 101 ? 9.904 -2.546 42.691 1.00 25.52 101 LYS A N 1
ATOM 813 C CA . LYS A 1 101 ? 9.471 -1.166 42.376 1.00 25.52 101 LYS A CA 1
ATOM 814 C C . LYS A 1 101 ? 10.570 -0.201 41.860 1.00 25.52 101 LYS A C 1
ATOM 816 O O . LYS A 1 101 ? 11.752 -0.402 42.090 1.00 25.52 101 LYS A O 1
ATOM 821 N N . LYS A 1 102 ? 10.089 0.873 41.202 1.00 30.42 102 LYS A N 1
ATOM 822 C CA . LYS A 1 102 ? 10.757 2.037 40.548 1.00 30.42 102 LYS A CA 1
ATOM 823 C C . LYS A 1 102 ? 11.626 2.904 41.504 1.00 30.42 102 LYS A C 1
ATOM 825 O O . LYS A 1 102 ? 11.437 2.783 42.712 1.00 30.42 102 LYS A O 1
ATOM 830 N N . PRO A 1 103 ? 12.435 3.877 41.009 1.00 25.22 103 PRO A N 1
ATOM 831 C CA . PRO A 1 103 ? 11.876 5.209 40.693 1.00 25.22 103 PRO A CA 1
ATOM 832 C C . PRO A 1 103 ? 12.401 5.927 39.420 1.00 25.22 103 PRO A C 1
ATOM 834 O O . PRO A 1 103 ? 13.495 5.696 38.929 1.00 25.22 103 PRO A O 1
ATOM 837 N N . LYS A 1 104 ? 11.510 6.808 38.934 1.00 23.83 104 LYS A N 1
ATOM 838 C CA . LYS A 1 104 ? 11.560 7.925 37.961 1.00 23.83 104 LYS A CA 1
ATOM 839 C C . LYS A 1 104 ? 12.939 8.457 37.509 1.00 23.83 104 LYS A C 1
ATOM 841 O O . LYS A 1 104 ? 13.750 8.769 38.366 1.00 23.83 104 LYS A O 1
ATOM 846 N N . GLN A 1 105 ? 13.058 8.817 36.219 1.00 23.08 105 GLN A N 1
ATOM 847 C CA . GLN A 1 105 ? 13.245 10.215 35.766 1.00 23.08 105 GLN A CA 1
ATOM 848 C C . GLN A 1 105 ? 13.227 10.381 34.225 1.00 23.08 105 GLN A C 1
ATOM 850 O O . GLN A 1 105 ? 13.885 9.650 33.498 1.00 23.08 105 GLN A O 1
ATOM 855 N N . GLN A 1 106 ? 12.475 11.408 33.811 1.00 23.14 106 GLN A N 1
ATOM 856 C CA . GLN A 1 106 ? 12.694 12.364 32.713 1.00 23.14 106 GLN A CA 1
ATOM 857 C C . GLN A 1 106 ? 12.539 11.970 31.230 1.00 23.14 106 GLN A C 1
ATOM 859 O O . GLN A 1 106 ? 13.233 11.139 30.656 1.00 23.14 106 GLN A O 1
ATOM 864 N N . GLU A 1 107 ? 11.613 12.716 30.626 1.00 30.09 107 GLU A N 1
ATOM 865 C CA . GLU A 1 107 ? 11.287 12.890 29.216 1.00 30.09 107 GLU A CA 1
ATOM 866 C C . GLU A 1 107 ? 12.517 13.098 28.325 1.00 30.09 107 GLU A C 1
ATOM 868 O O . GLU A 1 107 ? 13.209 14.107 28.447 1.00 30.09 107 GLU A O 1
ATOM 873 N N . LYS A 1 108 ? 12.713 12.211 27.342 1.00 22.14 108 LYS A N 1
ATOM 874 C CA . LYS A 1 108 ? 13.301 12.561 26.041 1.00 22.14 108 LYS A CA 1
ATOM 875 C C . LYS A 1 108 ? 12.583 11.788 24.938 1.00 22.14 108 LYS A C 1
ATOM 877 O O . LYS A 1 108 ? 12.288 10.605 25.056 1.00 22.14 108 LYS A O 1
ATOM 882 N N . SER A 1 109 ? 12.259 12.519 23.884 1.00 26.34 109 SER A N 1
ATOM 883 C CA . SER A 1 109 ? 11.469 12.144 22.717 1.00 26.34 109 SER A CA 1
ATOM 884 C C . SER A 1 109 ? 12.018 10.914 21.978 1.00 26.34 109 SER A C 1
ATOM 886 O O . SER A 1 109 ? 12.950 10.999 21.178 1.00 26.34 109 SER A O 1
ATOM 888 N N . GLU A 1 110 ? 11.401 9.753 22.205 1.00 26.53 110 GLU A N 1
ATOM 889 C CA . GLU A 1 110 ? 11.701 8.521 21.472 1.00 26.53 110 GLU A CA 1
ATOM 890 C C . GLU A 1 110 ? 11.185 8.595 20.028 1.00 26.53 110 GLU A C 1
ATOM 892 O O . GLU A 1 110 ? 9.991 8.487 19.735 1.00 26.53 110 GLU A O 1
ATOM 897 N N . LYS A 1 111 ? 12.128 8.734 19.092 1.00 27.09 111 LYS A N 1
ATOM 898 C CA . LYS A 1 111 ? 11.934 8.480 17.661 1.00 27.09 111 LYS A CA 1
ATOM 899 C C . LYS A 1 111 ? 11.651 6.985 17.446 1.00 27.09 111 LYS A C 1
ATOM 901 O O . LYS A 1 111 ? 12.556 6.203 17.167 1.00 27.09 111 LYS A O 1
ATOM 906 N N . GLN A 1 112 ? 10.390 6.581 17.574 1.00 28.12 112 GLN A N 1
ATOM 907 C CA . GLN A 1 112 ? 9.931 5.231 17.237 1.00 28.12 112 GLN A CA 1
ATOM 908 C C . GLN A 1 112 ? 10.085 4.968 15.727 1.00 28.12 112 GLN A C 1
ATOM 910 O O . GLN A 1 112 ? 9.309 5.485 14.916 1.00 28.12 112 GLN A O 1
ATOM 915 N N . LYS A 1 113 ? 11.077 4.144 15.350 1.00 31.50 113 LYS A N 1
ATOM 916 C CA . LYS A 1 113 ? 11.116 3.465 14.044 1.00 31.50 113 LYS A CA 1
ATOM 917 C C . LYS A 1 113 ? 10.016 2.391 14.018 1.00 31.50 113 LYS A C 1
ATOM 919 O O . LYS A 1 113 ? 9.869 1.667 15.004 1.00 31.50 113 LYS A O 1
ATOM 924 N N . PRO A 1 114 ? 9.240 2.276 12.931 1.00 29.44 114 PRO A N 1
ATOM 925 C CA . PRO A 1 114 ? 8.172 1.290 12.844 1.00 29.44 114 PRO A CA 1
ATOM 926 C C . PRO A 1 114 ? 8.717 -0.145 12.902 1.00 29.44 114 PRO A C 1
ATOM 928 O O . PRO A 1 114 ? 9.685 -0.483 12.221 1.00 29.44 114 PRO A O 1
ATOM 931 N N . LEU A 1 115 ? 8.082 -0.995 13.715 1.00 36.00 115 LEU A N 1
ATOM 932 C CA . LEU A 1 115 ? 8.335 -2.436 13.755 1.00 36.00 115 LEU A CA 1
ATOM 933 C C . LEU A 1 115 ? 7.863 -3.075 12.437 1.00 36.00 115 LEU A C 1
ATOM 935 O O . LEU A 1 115 ? 6.660 -3.101 12.158 1.00 36.00 115 LEU A O 1
ATOM 939 N N . CYS A 1 116 ? 8.800 -3.632 11.663 1.00 31.34 116 CYS A N 1
ATOM 940 C CA . CYS A 1 116 ? 8.489 -4.545 10.563 1.00 31.34 116 CYS A CA 1
ATOM 941 C C . CYS A 1 116 ? 7.916 -5.862 11.104 1.00 31.34 116 CYS A C 1
ATOM 943 O O . CYS A 1 116 ? 8.558 -6.544 11.906 1.00 31.34 116 CYS A O 1
ATOM 945 N N . ILE A 1 117 ? 6.720 -6.249 10.653 1.00 35.78 117 ILE A N 1
ATOM 946 C CA . ILE A 1 117 ? 6.150 -7.574 10.944 1.00 35.78 117 ILE A CA 1
ATOM 947 C C . ILE A 1 117 ? 6.880 -8.626 10.096 1.00 35.78 117 ILE A C 1
ATOM 949 O O . ILE A 1 117 ? 6.834 -8.583 8.868 1.00 35.78 117 ILE A O 1
ATOM 953 N N . LYS A 1 118 ? 7.510 -9.614 10.747 1.00 30.06 118 LYS A N 1
ATOM 954 C CA . LYS A 1 118 ? 7.844 -10.910 10.129 1.00 30.06 118 LYS A CA 1
ATOM 955 C C . LYS A 1 118 ? 6.532 -11.686 9.925 1.00 30.06 118 LYS A C 1
ATOM 957 O O . LYS A 1 118 ? 5.820 -11.878 10.907 1.00 30.06 118 LYS A O 1
ATOM 962 N N . GLY A 1 119 ? 6.228 -12.166 8.710 1.00 34.22 119 GLY A N 1
ATOM 963 C CA . GLY A 1 119 ? 5.221 -13.234 8.562 1.00 34.22 119 GLY A CA 1
ATOM 964 C C . GLY A 1 119 ? 4.356 -13.336 7.302 1.00 34.22 119 GLY A C 1
ATOM 965 O O . GLY A 1 119 ? 3.541 -14.250 7.272 1.00 34.22 119 GLY A O 1
ATOM 966 N N . VAL A 1 120 ? 4.488 -12.497 6.269 1.00 38.53 120 VAL A N 1
ATOM 967 C CA . VAL A 1 120 ? 3.733 -12.716 5.015 1.00 38.53 120 VAL A CA 1
ATOM 968 C C . VAL A 1 120 ? 4.673 -13.284 3.955 1.00 38.53 120 VAL A C 1
ATOM 970 O O . VAL A 1 120 ? 5.577 -12.592 3.490 1.00 38.53 120 VAL A O 1
ATOM 973 N N . ASN A 1 121 ? 4.486 -14.556 3.589 1.00 47.31 121 ASN A N 1
ATOM 974 C CA . ASN A 1 121 ? 5.164 -15.168 2.445 1.00 47.31 121 ASN A CA 1
ATOM 975 C C . ASN A 1 121 ? 4.490 -14.664 1.156 1.00 47.31 121 ASN A C 1
ATOM 977 O O . ASN A 1 121 ? 3.713 -15.374 0.528 1.00 47.31 121 ASN A O 1
ATOM 981 N N . LEU A 1 122 ? 4.701 -13.383 0.841 1.00 66.62 122 LEU A N 1
ATOM 982 C CA . LEU A 1 122 ? 4.124 -12.719 -0.323 1.00 66.62 122 LEU A CA 1
ATOM 983 C C . LEU A 1 122 ? 5.086 -12.846 -1.509 1.00 66.62 122 LEU A C 1
ATOM 985 O O . LEU A 1 122 ? 6.156 -12.232 -1.510 1.00 66.62 122 LEU A O 1
ATOM 989 N N . SER A 1 123 ? 4.702 -13.643 -2.507 1.00 76.00 123 SER A N 1
ATOM 990 C CA . SER A 1 123 ? 5.371 -13.673 -3.808 1.00 76.00 123 SER A CA 1
ATOM 991 C C . SER A 1 123 ? 4.829 -12.521 -4.650 1.00 76.00 123 SER A C 1
ATOM 993 O O . SER A 1 1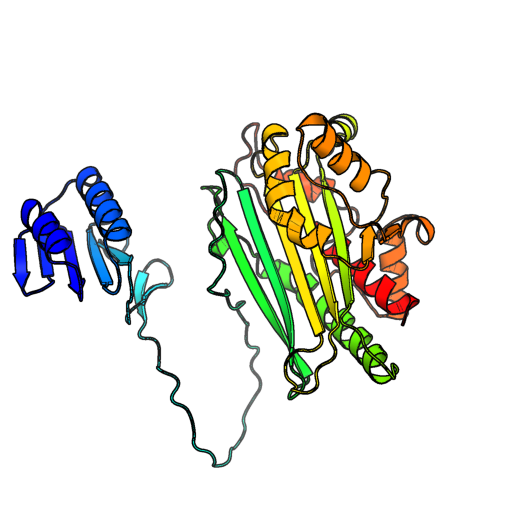23 ? 3.619 -12.415 -4.825 1.00 76.00 123 SER A O 1
ATOM 995 N N . LEU A 1 124 ? 5.709 -11.648 -5.134 1.00 84.19 124 LEU A N 1
ATOM 996 C CA . LEU A 1 124 ? 5.355 -10.505 -5.977 1.00 84.19 124 LEU A CA 1
ATOM 997 C C . LEU A 1 124 ? 6.047 -10.653 -7.322 1.00 84.19 124 LEU A C 1
ATOM 999 O O . LEU A 1 124 ? 7.260 -10.887 -7.355 1.00 84.19 124 LEU A O 1
ATOM 1003 N N . SER A 1 125 ? 5.315 -10.462 -8.419 1.00 85.56 125 SER A N 1
ATOM 1004 C CA . SER A 1 125 ? 5.958 -10.382 -9.728 1.00 85.56 125 SER A CA 1
ATOM 1005 C C . SER A 1 125 ? 6.847 -9.142 -9.837 1.00 85.56 125 SER A C 1
ATOM 1007 O O . SER A 1 125 ? 6.667 -8.161 -9.103 1.00 85.56 125 SER A O 1
ATOM 1009 N N . PRO A 1 126 ? 7.825 -9.151 -10.759 1.00 90.12 126 PRO A N 1
ATOM 1010 C CA . PRO A 1 126 ? 8.700 -8.010 -10.969 1.00 90.12 126 PRO A CA 1
ATOM 1011 C C . PRO A 1 126 ? 7.921 -6.716 -11.206 1.00 90.12 126 PRO A C 1
ATOM 1013 O O . PRO A 1 126 ? 6.911 -6.699 -11.908 1.00 90.12 126 PRO A O 1
ATOM 1016 N N . ASN A 1 127 ? 8.479 -5.609 -10.720 1.00 91.56 127 ASN A N 1
ATOM 1017 C CA . ASN A 1 127 ? 7.944 -4.249 -10.844 1.00 91.56 127 ASN A CA 1
ATOM 1018 C C . ASN A 1 127 ? 6.762 -3.896 -9.935 1.00 91.56 127 ASN A C 1
ATOM 1020 O O . ASN A 1 127 ? 6.231 -2.788 -10.062 1.00 91.56 127 ASN A O 1
ATOM 1024 N N . PHE A 1 128 ? 6.389 -4.773 -9.006 1.00 94.62 128 PHE A N 1
ATOM 1025 C CA . PHE A 1 128 ? 5.450 -4.426 -7.950 1.00 94.62 128 PHE A CA 1
ATOM 1026 C C . PHE A 1 128 ? 6.144 -4.001 -6.668 1.00 94.62 128 PHE A C 1
ATOM 1028 O O . PHE A 1 128 ? 7.219 -4.487 -6.317 1.00 94.62 128 PHE A O 1
ATOM 1035 N N . ILE A 1 129 ? 5.470 -3.122 -5.940 1.00 95.88 129 ILE A N 1
ATOM 1036 C CA . ILE A 1 129 ? 5.691 -2.933 -4.513 1.00 95.88 129 ILE A CA 1
ATOM 1037 C C . ILE A 1 129 ? 4.361 -3.203 -3.823 1.00 95.88 129 ILE A C 1
ATOM 1039 O O . ILE A 1 129 ? 3.332 -2.679 -4.239 1.00 95.88 129 ILE A O 1
ATOM 1043 N N . PHE A 1 130 ? 4.380 -4.016 -2.775 1.00 95.75 130 PHE A N 1
ATOM 1044 C CA . PHE A 1 130 ? 3.260 -4.164 -1.857 1.00 95.75 130 PHE A CA 1
ATOM 1045 C C . PHE A 1 130 ? 3.658 -3.605 -0.505 1.00 95.75 130 PHE A C 1
ATOM 1047 O O . PHE A 1 130 ? 4.772 -3.833 -0.027 1.00 95.75 130 PHE A O 1
ATOM 1054 N N . ARG A 1 131 ? 2.736 -2.917 0.155 1.00 95.44 131 ARG A N 1
ATOM 1055 C CA . ARG A 1 131 ? 2.941 -2.508 1.540 1.00 95.44 131 ARG A CA 1
ATOM 1056 C C . ARG A 1 131 ? 1.654 -2.547 2.324 1.00 95.44 131 ARG A C 1
ATOM 1058 O O . ARG A 1 131 ? 0.569 -2.442 1.765 1.00 95.44 131 ARG A O 1
ATOM 1065 N N . GLN A 1 132 ? 1.798 -2.678 3.632 1.00 95.00 132 GLN A N 1
ATOM 1066 C CA . GLN A 1 132 ? 0.682 -2.707 4.552 1.00 95.00 132 GLN A CA 1
ATOM 1067 C C . GLN A 1 132 ? 1.060 -2.048 5.875 1.00 95.00 132 GLN A C 1
ATOM 1069 O O . GLN A 1 132 ? 2.175 -2.231 6.355 1.00 95.00 132 GLN A O 1
ATOM 1074 N N . PHE A 1 133 ? 0.138 -1.326 6.499 1.00 94.50 133 PHE A N 1
ATOM 1075 C CA . PHE A 1 133 ? 0.219 -1.017 7.921 1.00 94.50 133 PHE A CA 1
ATOM 1076 C C . PHE A 1 133 ? -0.911 -1.716 8.678 1.00 94.50 133 PHE A C 1
ATOM 1078 O O . PHE A 1 133 ? -1.985 -1.976 8.135 1.00 94.50 133 PHE A O 1
ATOM 1085 N N . LYS A 1 134 ? -0.662 -2.027 9.948 1.00 93.69 134 LYS A N 1
ATOM 1086 C CA . LYS A 1 134 ? -1.637 -2.590 10.879 1.00 93.69 134 LYS A CA 1
ATOM 1087 C C . LYS A 1 134 ? -1.573 -1.822 12.191 1.00 93.69 134 LYS A C 1
ATOM 1089 O O . LYS A 1 134 ? -0.583 -1.901 12.916 1.00 93.69 134 LYS A O 1
ATOM 1094 N N . GLY A 1 135 ? -2.643 -1.100 12.479 1.00 91.06 135 GLY A N 1
ATOM 1095 C CA . GLY A 1 135 ? -2.944 -0.488 13.759 1.00 91.06 135 GLY A CA 1
ATOM 1096 C C . GLY A 1 135 ? -3.746 -1.432 14.642 1.00 91.06 135 GLY A C 1
ATOM 1097 O O . GLY A 1 135 ? -4.711 -2.050 14.191 1.00 91.06 135 GLY A O 1
ATOM 1098 N N . VAL A 1 136 ? -3.362 -1.520 15.908 1.00 87.12 136 VAL A N 1
ATOM 1099 C CA . VAL A 1 136 ? -4.111 -2.230 16.945 1.00 87.12 136 VAL A CA 1
ATOM 1100 C C . VAL A 1 136 ? -4.131 -1.364 18.196 1.00 87.12 136 VAL A C 1
ATOM 1102 O O . VAL A 1 136 ? -3.113 -0.762 18.543 1.00 87.12 136 VAL A O 1
ATOM 1105 N N . LYS A 1 137 ? -5.280 -1.293 18.867 1.00 76.75 137 LYS A N 1
ATOM 1106 C CA . LYS A 1 137 ? -5.403 -0.634 20.170 1.00 76.75 137 LYS A CA 1
ATOM 1107 C C . LYS A 1 137 ? -5.456 -1.682 21.278 1.00 76.75 137 LYS A C 1
ATOM 1109 O O . LYS A 1 137 ? -6.363 -2.511 21.293 1.00 76.75 137 LYS A O 1
ATOM 1114 N N . GLU A 1 138 ? -4.492 -1.638 22.194 1.00 66.88 138 GLU A N 1
ATOM 1115 C CA . GLU A 1 138 ? -4.429 -2.569 23.326 1.00 66.88 138 GLU A CA 1
ATOM 1116 C C . GLU A 1 138 ? -5.289 -2.063 24.494 1.00 66.88 138 GLU A C 1
ATOM 1118 O O . GLU A 1 138 ? -5.154 -0.920 24.939 1.00 66.88 138 GLU A O 1
ATOM 1123 N N . LYS A 1 139 ? -6.166 -2.925 25.031 1.00 58.50 139 LYS A N 1
ATOM 1124 C CA . LYS A 1 139 ? -7.125 -2.557 26.094 1.00 58.50 139 LYS A CA 1
ATOM 1125 C C . LYS A 1 139 ? -6.445 -2.122 27.403 1.00 58.50 139 LYS A C 1
ATOM 1127 O O . LYS A 1 139 ? -6.981 -1.272 28.105 1.00 58.50 139 LYS A O 1
ATOM 1132 N N . LYS A 1 140 ? -5.285 -2.703 27.741 1.00 54.28 140 LYS A N 1
ATOM 1133 C CA . LYS A 1 140 ? -4.617 -2.510 29.046 1.00 54.28 140 LYS A CA 1
ATOM 1134 C C . LYS A 1 140 ? -3.937 -1.149 29.209 1.00 54.28 140 LYS A C 1
ATOM 1136 O O . LYS A 1 140 ? -3.803 -0.684 30.333 1.00 54.28 140 LYS A O 1
ATOM 1141 N N . GLU A 1 141 ? -3.537 -0.513 28.112 1.00 53.62 141 GLU A N 1
ATOM 1142 C CA . GLU A 1 141 ? -2.790 0.752 28.147 1.00 53.62 141 GLU A CA 1
ATOM 1143 C C . GLU A 1 141 ? -3.468 1.875 27.348 1.00 53.62 141 GLU A C 1
ATOM 1145 O O . GLU A 1 141 ? -3.065 3.031 27.450 1.00 53.62 141 GLU A O 1
ATOM 1150 N N . GLY A 1 142 ? -4.471 1.559 26.516 1.00 62.91 142 GLY A N 1
ATOM 1151 C CA . GLY A 1 142 ? -5.044 2.512 25.560 1.00 62.91 142 GLY A CA 1
ATOM 1152 C C . GLY A 1 142 ? -4.054 2.940 24.468 1.00 62.91 142 GLY A C 1
ATOM 1153 O O . GLY A 1 142 ? -4.354 3.842 23.682 1.00 62.91 142 GLY A O 1
ATOM 1154 N N . THR A 1 143 ? -2.882 2.300 24.407 1.00 71.38 143 THR A N 1
ATOM 1155 C CA . THR A 1 143 ? -1.816 2.589 23.455 1.00 71.38 143 THR A CA 1
ATOM 1156 C C . THR A 1 143 ? -2.161 1.994 22.093 1.00 71.38 143 THR A C 1
ATOM 1158 O O . THR A 1 143 ? -2.626 0.860 21.961 1.00 71.38 143 THR A O 1
ATOM 1161 N N . ILE A 1 144 ? -1.964 2.801 21.051 1.00 82.00 144 ILE A N 1
ATOM 1162 C CA . ILE A 1 144 ? -2.148 2.383 19.661 1.00 82.00 144 ILE A CA 1
ATOM 1163 C C . ILE A 1 144 ? -0.786 1.971 19.122 1.00 82.00 144 ILE A C 1
ATOM 1165 O O . ILE A 1 144 ? 0.120 2.800 19.023 1.00 82.00 144 ILE A O 1
ATOM 1169 N N . LYS A 1 145 ? -0.654 0.699 18.749 1.00 86.31 145 LYS A N 1
ATOM 1170 C CA . LYS A 1 145 ? 0.540 0.160 18.098 1.00 86.31 145 LYS A CA 1
ATOM 1171 C C . LYS A 1 145 ? 0.309 0.111 16.598 1.00 86.31 145 LYS A C 1
ATOM 1173 O O . LYS A 1 145 ? -0.653 -0.499 16.138 1.00 86.31 145 LYS A O 1
ATOM 1178 N N . LEU A 1 146 ? 1.191 0.766 15.847 1.00 88.88 146 LEU A N 1
ATOM 1179 C CA . LEU A 1 146 ? 1.197 0.760 14.388 1.00 88.88 146 LEU A CA 1
ATOM 1180 C C . LEU A 1 146 ? 2.427 0.014 13.895 1.00 88.88 146 LEU A C 1
ATOM 1182 O O . LEU A 1 146 ? 3.560 0.441 14.121 1.00 88.88 146 LEU A O 1
ATOM 1186 N N . ASN A 1 147 ? 2.175 -1.080 13.194 1.00 90.44 147 ASN A N 1
ATOM 1187 C CA . ASN A 1 147 ? 3.197 -1.887 12.557 1.00 90.44 147 ASN A CA 1
ATOM 1188 C C . ASN A 1 147 ? 3.122 -1.701 11.048 1.00 90.44 147 ASN A C 1
ATOM 1190 O O . ASN A 1 147 ? 2.030 -1.556 10.502 1.00 90.44 147 ASN A O 1
ATOM 1194 N N . TYR A 1 148 ? 4.266 -1.745 10.378 1.00 89.75 148 TYR A N 1
ATOM 1195 C CA . TYR A 1 148 ? 4.366 -1.478 8.947 1.00 89.75 148 TYR A CA 1
ATOM 1196 C C . TYR A 1 148 ? 5.094 -2.638 8.279 1.00 89.75 148 TYR A C 1
ATOM 1198 O O . TYR A 1 148 ? 5.977 -3.254 8.861 1.00 89.75 148 TYR A O 1
ATOM 1206 N N . PHE A 1 149 ? 4.692 -2.976 7.070 1.00 91.94 149 PHE A N 1
ATOM 1207 C CA . PHE A 1 149 ? 5.242 -4.056 6.272 1.00 91.94 149 PHE A CA 1
ATOM 1208 C C . PHE A 1 149 ? 5.382 -3.566 4.838 1.00 91.94 149 PHE A C 1
ATOM 1210 O O . PHE A 1 149 ? 4.536 -2.819 4.347 1.00 91.94 149 PHE A O 1
ATOM 1217 N N . GLY A 1 150 ? 6.450 -3.976 4.174 1.00 89.50 150 GLY A N 1
ATOM 1218 C CA . GLY A 1 150 ? 6.729 -3.622 2.796 1.00 89.50 150 GLY A CA 1
ATOM 1219 C C . GLY A 1 150 ? 7.488 -4.750 2.120 1.00 89.50 150 GLY A C 1
ATOM 1220 O O . GLY A 1 150 ? 8.364 -5.361 2.730 1.00 89.50 150 GLY A O 1
ATOM 1221 N N . LYS A 1 151 ? 7.137 -5.016 0.867 1.00 92.75 151 LYS A N 1
ATOM 1222 C CA . LYS A 1 151 ? 7.836 -5.935 -0.016 1.00 92.75 151 LYS A CA 1
ATOM 1223 C C . LYS A 1 151 ? 7.972 -5.298 -1.394 1.00 92.75 151 LYS A C 1
ATOM 1225 O O . LYS A 1 151 ? 6.976 -4.919 -2.004 1.00 92.75 151 LYS A O 1
ATOM 1230 N N . SER A 1 152 ? 9.197 -5.199 -1.885 1.00 92.94 152 SER A N 1
ATOM 1231 C CA . SER A 1 152 ? 9.526 -4.690 -3.205 1.00 92.94 152 SER A CA 1
ATOM 1232 C C . SER A 1 152 ? 10.025 -5.819 -4.097 1.00 92.94 152 SER A C 1
ATOM 1234 O O . SER A 1 152 ? 10.959 -6.549 -3.765 1.00 92.94 152 SER A O 1
ATOM 1236 N N . ALA A 1 153 ? 9.405 -5.932 -5.265 1.00 91.94 153 ALA A N 1
ATOM 1237 C CA . ALA A 1 153 ? 9.924 -6.641 -6.427 1.00 91.94 153 ALA A CA 1
ATOM 1238 C C . ALA A 1 153 ? 10.363 -5.645 -7.523 1.00 91.94 153 ALA A C 1
ATOM 1240 O O . ALA A 1 153 ? 10.512 -6.004 -8.694 1.00 91.94 153 ALA A O 1
ATOM 1241 N N . TYR A 1 154 ? 10.563 -4.376 -7.156 1.00 90.94 154 TYR A N 1
ATOM 1242 C CA . TYR A 1 154 ? 11.055 -3.313 -8.021 1.00 90.94 154 TYR A CA 1
ATOM 1243 C C . TYR A 1 154 ? 12.485 -2.944 -7.615 1.00 90.94 154 TYR A C 1
ATOM 1245 O O . TYR A 1 154 ? 12.702 -2.283 -6.605 1.00 90.94 154 TYR A O 1
ATOM 1253 N N . GLY A 1 155 ? 13.465 -3.367 -8.420 1.00 83.75 155 GLY A N 1
ATOM 1254 C CA . GLY A 1 155 ? 14.895 -3.283 -8.085 1.00 83.75 155 GLY A CA 1
ATOM 1255 C C . GLY A 1 155 ? 15.402 -1.929 -7.552 1.00 83.75 155 GLY A C 1
ATOM 1256 O O . GLY A 1 155 ? 16.219 -1.944 -6.639 1.00 83.75 155 GLY A O 1
ATOM 1257 N N . PRO A 1 156 ? 14.937 -0.771 -8.064 1.00 88.50 156 PRO A N 1
ATOM 1258 C CA . PRO A 1 156 ? 15.396 0.534 -7.582 1.00 88.50 156 PRO A CA 1
ATOM 1259 C C . PRO A 1 156 ? 14.916 0.970 -6.190 1.00 88.50 156 PRO A C 1
ATOM 1261 O O . PRO A 1 156 ? 15.389 1.999 -5.725 1.00 88.50 156 PRO A O 1
ATOM 1264 N N . ILE A 1 157 ? 13.959 0.278 -5.563 1.00 85.75 157 ILE A N 1
ATOM 1265 C CA . ILE A 1 157 ? 13.454 0.616 -4.221 1.00 85.75 157 ILE A CA 1
ATOM 1266 C C . ILE A 1 157 ? 13.518 -0.645 -3.366 1.00 85.75 157 ILE A C 1
ATOM 1268 O O . ILE A 1 157 ? 12.883 -1.646 -3.696 1.00 85.75 157 ILE A O 1
ATOM 1272 N N . SER A 1 158 ? 14.265 -0.614 -2.269 1.00 87.44 158 SER A N 1
ATOM 1273 C CA . SER A 1 158 ? 14.374 -1.740 -1.339 1.00 87.44 158 SER A CA 1
ATOM 1274 C C . SER A 1 158 ? 13.194 -1.815 -0.362 1.00 87.44 158 SER A C 1
ATOM 1276 O O . SER A 1 158 ? 12.473 -0.840 -0.157 1.00 87.44 158 SER A O 1
ATOM 1278 N N . ASP A 1 159 ? 13.024 -2.963 0.308 1.00 86.31 159 ASP A N 1
ATOM 1279 C CA . ASP A 1 159 ? 11.982 -3.163 1.333 1.00 86.31 159 ASP A CA 1
ATOM 1280 C C . ASP A 1 159 ? 12.038 -2.097 2.455 1.00 86.31 159 ASP A C 1
ATOM 1282 O O . ASP A 1 159 ? 11.006 -1.732 3.019 1.00 86.31 159 ASP A O 1
ATOM 1286 N N . ALA A 1 160 ? 13.230 -1.564 2.760 1.00 80.56 160 ALA A N 1
ATOM 1287 C CA . ALA A 1 160 ? 13.445 -0.559 3.805 1.00 80.56 160 ALA A CA 1
ATOM 1288 C C . ALA A 1 160 ? 12.998 0.859 3.405 1.00 80.56 160 ALA A C 1
ATOM 1290 O O . ALA A 1 160 ? 12.709 1.677 4.275 1.00 80.56 160 ALA A O 1
ATOM 1291 N N . GLU A 1 161 ? 12.920 1.145 2.106 1.00 86.06 161 GLU A N 1
ATOM 1292 C CA . GLU A 1 161 ? 12.573 2.464 1.556 1.00 86.06 161 GLU A CA 1
ATOM 1293 C C . GLU A 1 161 ? 11.070 2.607 1.269 1.00 86.06 161 GLU A C 1
ATOM 1295 O O . GLU A 1 161 ? 10.594 3.682 0.913 1.00 86.06 161 GLU A O 1
ATOM 1300 N N . ILE A 1 162 ? 10.299 1.527 1.435 1.00 92.81 162 ILE A N 1
ATOM 1301 C CA . ILE A 1 162 ? 8.865 1.488 1.117 1.00 92.81 162 ILE A CA 1
ATOM 1302 C C . ILE A 1 162 ? 8.039 2.449 1.980 1.00 92.81 162 ILE A C 1
ATOM 1304 O O . ILE A 1 162 ? 7.016 2.971 1.528 1.00 92.81 162 ILE A O 1
ATOM 1308 N N . TRP A 1 163 ? 8.455 2.656 3.229 1.00 91.69 163 TRP A N 1
ATOM 1309 C CA . TRP A 1 163 ? 7.792 3.545 4.175 1.00 91.69 163 TRP A CA 1
ATOM 1310 C C . TRP A 1 163 ? 8.714 4.701 4.535 1.00 91.69 163 TRP A C 1
ATOM 1312 O O . TRP A 1 163 ? 9.643 4.539 5.326 1.00 91.69 163 TRP A O 1
ATOM 1322 N N . ASP A 1 164 ? 8.416 5.885 4.009 1.00 90.12 164 ASP A N 1
ATOM 1323 C CA . ASP A 1 164 ? 9.101 7.101 4.430 1.00 90.12 164 ASP A CA 1
ATOM 1324 C C . ASP A 1 164 ? 8.537 7.579 5.776 1.00 90.12 164 ASP A C 1
ATOM 1326 O O . ASP A 1 164 ? 7.382 8.004 5.898 1.00 90.12 164 ASP A O 1
ATOM 1330 N N . ILE A 1 165 ? 9.389 7.527 6.803 1.00 86.75 165 ILE A N 1
ATOM 1331 C CA . ILE A 1 165 ? 9.075 7.932 8.178 1.00 86.75 165 ILE A CA 1
ATOM 1332 C C . ILE A 1 165 ? 8.553 9.375 8.227 1.00 86.75 165 ILE A C 1
ATOM 1334 O O . ILE A 1 165 ? 7.708 9.683 9.073 1.00 86.75 165 ILE A O 1
ATOM 1338 N N . ALA A 1 166 ? 9.002 10.245 7.317 1.00 86.00 166 ALA A N 1
ATOM 1339 C CA . ALA A 1 166 ? 8.597 11.644 7.268 1.00 86.00 166 ALA A CA 1
ATOM 1340 C C . ALA A 1 166 ? 7.095 11.835 6.999 1.00 86.00 166 ALA A C 1
ATOM 1342 O O . ALA A 1 166 ? 6.560 12.876 7.386 1.00 86.00 166 ALA A O 1
ATOM 1343 N N . TYR A 1 167 ? 6.415 10.849 6.399 1.00 91.06 167 TYR A N 1
ATOM 1344 C CA . TYR A 1 167 ? 4.993 10.921 6.040 1.00 91.06 167 TYR A CA 1
ATOM 1345 C C . TYR A 1 167 ? 4.067 10.103 6.955 1.00 91.06 167 TYR A C 1
ATOM 1347 O O . TYR A 1 167 ? 2.848 10.259 6.894 1.00 91.06 167 TYR A O 1
ATOM 1355 N N . LEU A 1 168 ? 4.609 9.283 7.864 1.00 91.81 168 LEU A N 1
ATOM 1356 C CA . LEU A 1 168 ? 3.803 8.384 8.707 1.00 91.81 168 LEU A CA 1
ATOM 1357 C C . LEU A 1 168 ? 2.907 9.099 9.731 1.00 91.81 168 LEU A C 1
ATOM 1359 O O . LEU A 1 168 ? 2.024 8.466 10.311 1.00 91.81 168 LEU A O 1
ATOM 1363 N N . GLU A 1 169 ? 3.114 10.394 9.985 1.00 92.25 169 GLU A N 1
ATOM 1364 C CA . GLU A 1 169 ? 2.291 11.140 10.945 1.00 92.25 169 GLU A CA 1
ATOM 1365 C C . GLU A 1 169 ? 0.825 11.266 10.493 1.00 92.25 169 GLU A C 1
ATOM 1367 O O . GLU A 1 169 ? -0.071 11.283 11.337 1.00 92.25 169 GLU A O 1
ATOM 1372 N N . ASP A 1 170 ? 0.562 11.248 9.181 1.00 93.19 170 ASP A N 1
ATOM 1373 C CA . ASP A 1 170 ? -0.799 11.204 8.623 1.00 93.19 170 ASP A CA 1
ATOM 1374 C C . ASP A 1 170 ? -1.546 9.946 9.084 1.00 93.19 170 ASP A C 1
ATOM 1376 O O . ASP A 1 170 ? -2.646 10.026 9.640 1.00 93.19 170 ASP A O 1
ATOM 1380 N N . ILE A 1 171 ? -0.904 8.781 8.942 1.00 94.44 171 ILE A N 1
ATOM 1381 C CA . ILE A 1 171 ? -1.450 7.494 9.385 1.00 94.44 171 ILE A CA 1
ATOM 1382 C C . ILE A 1 171 ? -1.591 7.479 10.907 1.00 94.44 171 ILE A C 1
ATOM 1384 O O . ILE A 1 171 ? -2.634 7.076 11.423 1.00 94.44 171 ILE A O 1
ATOM 1388 N N . LYS A 1 172 ? -0.567 7.925 11.647 1.00 93.19 172 LYS A N 1
ATOM 1389 C CA . LYS A 1 172 ? -0.562 7.906 13.121 1.00 93.19 172 LYS A CA 1
ATOM 1390 C C . LYS A 1 172 ? -1.692 8.742 13.712 1.00 93.19 172 LYS A C 1
ATOM 1392 O O . LYS A 1 172 ? -2.447 8.244 14.549 1.00 93.19 172 LYS A O 1
ATOM 1397 N N . SER A 1 173 ? -1.813 9.996 13.288 1.00 92.69 173 SER A N 1
ATOM 1398 C CA . SER A 1 173 ? -2.832 10.923 13.787 1.00 92.69 173 SER A CA 1
ATOM 1399 C C . SER A 1 173 ? -4.249 10.457 13.435 1.00 92.69 173 SER A C 1
ATOM 1401 O O . SER A 1 173 ? -5.121 10.430 14.305 1.00 92.69 173 SER A O 1
ATOM 1403 N N . SER A 1 174 ? -4.460 9.977 12.211 1.00 93.12 174 SER A N 1
ATOM 1404 C CA . SER A 1 174 ? -5.771 9.501 11.756 1.00 93.12 174 SER A CA 1
ATOM 1405 C C . SER A 1 174 ? -6.178 8.180 12.403 1.00 93.12 174 SER A C 1
ATOM 1407 O O . SER A 1 174 ? -7.329 8.022 12.804 1.00 93.12 174 SER A O 1
ATOM 1409 N N . SER A 1 175 ? -5.225 7.263 12.611 1.00 92.56 175 SER A N 1
ATOM 1410 C CA . SER A 1 175 ? -5.461 6.021 13.360 1.00 92.56 175 SER A CA 1
ATOM 1411 C C . SER A 1 175 ? -5.931 6.317 14.784 1.00 92.56 175 SER A C 1
ATOM 1413 O O . SER A 1 175 ? -6.859 5.677 15.272 1.00 92.56 175 SER A O 1
ATOM 1415 N N . ARG A 1 176 ? -5.337 7.320 15.451 1.00 91.12 176 ARG A N 1
ATOM 1416 C CA . ARG A 1 176 ? -5.778 7.763 16.786 1.00 91.12 176 ARG A CA 1
ATOM 1417 C C . ARG A 1 176 ? -7.223 8.246 16.777 1.00 91.12 176 ARG A C 1
ATOM 1419 O O . ARG A 1 176 ? -7.987 7.846 17.652 1.00 91.12 176 ARG A O 1
ATOM 1426 N N . LEU A 1 177 ? -7.605 9.058 15.793 1.00 91.56 177 LEU A N 1
ATOM 1427 C CA . LEU A 1 177 ? -8.980 9.541 15.657 1.00 91.56 177 LEU A CA 1
ATOM 1428 C C . LEU A 1 177 ? -9.968 8.394 15.416 1.00 91.56 177 LEU A C 1
ATOM 1430 O O . LEU A 1 177 ? -10.960 8.300 16.139 1.00 91.56 177 LEU A O 1
ATOM 1434 N N . ILE A 1 178 ? -9.665 7.495 14.471 1.00 91.94 178 ILE A N 1
ATOM 1435 C CA . ILE A 1 178 ? -10.494 6.317 14.172 1.00 91.94 178 ILE A CA 1
ATOM 1436 C C . ILE A 1 178 ? -10.689 5.465 15.419 1.00 91.94 178 ILE A C 1
ATOM 1438 O O . ILE A 1 178 ? -11.828 5.169 15.780 1.00 91.94 178 ILE A O 1
ATOM 1442 N N . PHE A 1 179 ? -9.608 5.095 16.106 1.00 89.75 179 PHE A N 1
ATOM 1443 C CA . PHE A 1 179 ? -9.726 4.235 17.277 1.00 89.75 179 PHE A CA 1
ATOM 1444 C C . PHE A 1 179 ? -10.493 4.913 18.411 1.00 89.75 179 PHE A C 1
ATOM 1446 O O . PHE A 1 179 ? -11.377 4.292 18.987 1.00 89.75 179 PHE A O 1
ATOM 1453 N N . ASN A 1 180 ? -10.221 6.187 18.706 1.00 86.62 180 ASN A N 1
ATOM 1454 C CA . ASN A 1 180 ? -10.928 6.901 19.771 1.00 86.62 180 ASN A CA 1
ATOM 1455 C C . ASN A 1 180 ? -12.430 7.023 19.489 1.00 86.62 180 ASN A C 1
ATOM 1457 O O . ASN A 1 180 ? -13.243 6.823 20.392 1.00 86.62 180 ASN A O 1
ATOM 1461 N N . LYS A 1 181 ? -12.813 7.310 18.240 1.00 86.00 181 LYS A N 1
ATOM 1462 C CA . LYS A 1 181 ? -14.227 7.383 17.860 1.00 86.00 181 LY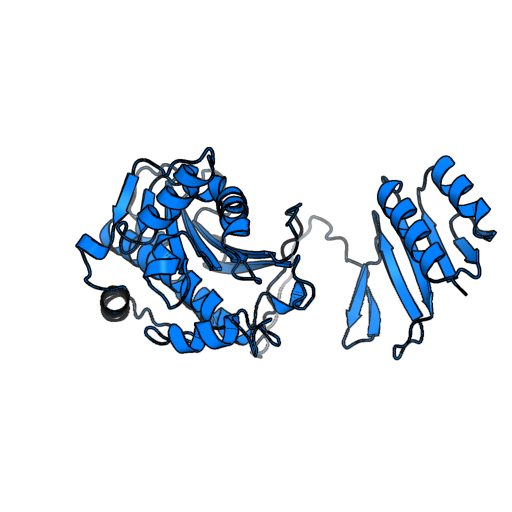S A CA 1
ATOM 1463 C C . LYS A 1 181 ? -14.887 6.001 17.907 1.00 86.00 181 LYS A C 1
ATOM 1465 O O . LYS A 1 181 ? -15.964 5.882 18.485 1.00 86.00 181 LYS A O 1
ATOM 1470 N N . SER A 1 182 ? -14.209 4.965 17.410 1.00 84.38 182 SER A N 1
ATOM 1471 C CA . SER A 1 182 ? -14.695 3.574 17.421 1.00 84.38 182 SER A CA 1
ATOM 1472 C C . SER A 1 182 ? -14.899 3.018 18.837 1.00 84.38 182 SER A C 1
ATOM 1474 O O . SER A 1 182 ? -15.814 2.238 19.072 1.00 84.38 182 SER A O 1
ATOM 1476 N N . GLU A 1 183 ? -14.110 3.442 19.826 1.00 77.25 183 GLU A N 1
ATOM 1477 C CA . GLU A 1 183 ? -14.323 3.018 21.218 1.00 77.25 183 GLU A CA 1
ATOM 1478 C C . GLU A 1 183 ? -15.607 3.571 21.830 1.00 77.25 183 GLU A C 1
ATOM 1480 O O . GLU A 1 183 ? -16.309 2.858 22.549 1.00 77.25 183 GLU A O 1
ATOM 1485 N N . SER A 1 184 ? -15.931 4.839 21.549 1.00 74.06 184 SER A N 1
ATOM 1486 C CA . SER A 1 184 ? -17.188 5.430 22.018 1.00 74.06 184 SER A CA 1
ATOM 1487 C C . SER A 1 184 ? -18.404 4.675 21.483 1.00 74.06 184 SER A C 1
ATOM 1489 O O . SER A 1 184 ? -19.468 4.747 22.092 1.00 74.06 184 SER A O 1
ATOM 1491 N N . ILE A 1 185 ? -18.247 4.009 20.345 1.00 70.81 185 ILE A N 1
ATOM 1492 C CA . ILE A 1 185 ? -19.293 3.273 19.646 1.00 70.81 185 ILE A CA 1
ATOM 1493 C C . ILE A 1 185 ? -19.474 1.901 20.273 1.00 70.81 185 ILE A C 1
ATOM 1495 O O . ILE A 1 185 ? -20.573 1.562 20.700 1.00 70.81 185 ILE A O 1
ATOM 1499 N N . ILE A 1 186 ? -18.375 1.160 20.426 1.00 70.00 186 ILE A N 1
ATOM 1500 C CA . ILE A 1 186 ? -18.392 -0.180 21.021 1.00 70.00 186 ILE A CA 1
ATOM 1501 C C . ILE A 1 186 ? -18.967 -0.149 22.440 1.00 70.00 186 ILE A C 1
ATOM 1503 O O . ILE A 1 186 ? -19.702 -1.049 22.819 1.00 70.00 186 ILE A O 1
ATOM 1507 N N . ARG A 1 187 ? -18.723 0.919 23.212 1.00 70.00 187 ARG A N 1
ATOM 1508 C CA . ARG A 1 187 ? -19.331 1.088 24.547 1.00 70.00 187 ARG A CA 1
ATOM 1509 C C . ARG A 1 187 ? -20.854 1.262 24.541 1.00 70.00 187 ARG A C 1
ATOM 1511 O O . ARG A 1 187 ? -21.470 1.045 25.577 1.00 70.00 187 ARG A O 1
ATOM 1518 N N . LYS A 1 188 ? -21.448 1.727 23.439 1.00 66.94 188 LYS A N 1
ATOM 1519 C CA . LYS A 1 188 ? -22.889 2.018 23.335 1.00 66.94 188 LYS A CA 1
ATOM 1520 C C . LYS A 1 188 ? -23.699 0.848 22.775 1.00 66.94 188 LYS A C 1
ATOM 1522 O O . LYS A 1 188 ? -24.921 0.862 22.888 1.00 66.94 188 LYS A O 1
ATOM 1527 N N . MET A 1 189 ? -23.043 -0.137 22.171 1.00 62.72 189 MET A N 1
ATOM 1528 C CA . MET A 1 189 ? -23.698 -1.295 21.566 1.00 62.72 189 MET A CA 1
ATOM 1529 C C . MET A 1 189 ? -23.888 -2.417 22.584 1.00 62.72 189 MET A C 1
ATOM 1531 O O . MET A 1 189 ? -22.987 -2.696 23.370 1.00 62.72 189 MET A O 1
ATOM 1535 N N . LYS A 1 190 ? -25.072 -3.044 22.574 1.00 54.78 190 LYS A N 1
ATOM 1536 C CA . LYS A 1 190 ? -25.437 -4.136 23.493 1.00 54.78 190 LYS A CA 1
ATOM 1537 C C . LYS A 1 190 ? -25.103 -5.534 22.957 1.00 54.78 190 LYS A C 1
ATOM 1539 O O . LYS A 1 190 ? -24.862 -6.418 23.765 1.00 54.78 190 LYS A O 1
ATOM 1544 N N . GLU A 1 191 ? -25.053 -5.708 21.638 1.00 59.41 191 GLU A N 1
ATOM 1545 C CA . GLU A 1 191 ? -24.684 -6.954 20.951 1.00 59.41 191 GLU A CA 1
ATOM 1546 C C . GLU A 1 191 ? -23.743 -6.596 19.799 1.00 59.41 191 GLU A C 1
ATOM 1548 O O . GLU A 1 191 ? -24.020 -5.645 19.058 1.00 59.41 191 GLU A O 1
ATOM 1553 N N . PHE A 1 192 ? -22.610 -7.292 19.672 1.00 63.59 192 PHE A N 1
ATOM 1554 C CA . PHE A 1 192 ? -21.612 -6.967 18.660 1.00 63.59 192 PHE A CA 1
ATOM 1555 C C . PHE A 1 192 ? -21.294 -8.182 17.781 1.00 63.59 192 PHE A C 1
ATOM 1557 O O . PHE A 1 192 ? -20.660 -9.129 18.214 1.00 63.59 192 PHE A O 1
ATOM 1564 N N . HIS A 1 193 ? -21.638 -8.143 16.496 1.00 65.38 193 HIS A N 1
ATOM 1565 C CA . HIS A 1 193 ? -21.081 -9.090 15.526 1.00 65.38 193 HIS A CA 1
ATOM 1566 C C . HIS A 1 193 ? -19.819 -8.505 14.893 1.00 65.38 193 HIS A C 1
ATOM 1568 O O . HIS A 1 193 ? -19.734 -7.295 14.683 1.00 65.38 193 HIS A O 1
ATOM 1574 N N . GLN A 1 194 ? -18.821 -9.349 14.593 1.00 74.44 194 GLN A N 1
ATOM 1575 C CA . GLN A 1 194 ? -17.636 -8.890 13.865 1.00 74.44 194 GLN A CA 1
ATOM 1576 C C . GLN A 1 194 ? -18.075 -8.173 12.585 1.00 74.44 194 GLN A C 1
ATOM 1578 O O . GLN A 1 194 ? -18.835 -8.732 11.804 1.00 74.44 194 GLN A O 1
ATOM 1583 N N . GLN A 1 195 ? -17.535 -6.977 12.367 1.00 85.12 195 GLN A N 1
ATOM 1584 C CA . GLN A 1 195 ? -17.816 -6.180 11.186 1.00 85.12 195 GLN A CA 1
ATOM 1585 C C . GLN A 1 195 ? -16.516 -5.664 10.580 1.00 85.12 195 GLN A C 1
ATOM 1587 O O . GLN A 1 195 ? -15.644 -5.127 11.270 1.00 85.12 195 GLN A O 1
ATOM 1592 N N . LYS A 1 196 ? -16.392 -5.821 9.270 1.00 91.44 196 LYS A N 1
ATOM 1593 C CA . LYS A 1 196 ? -15.269 -5.389 8.458 1.00 91.44 196 LYS A CA 1
ATOM 1594 C C . LYS A 1 196 ? -15.741 -4.341 7.459 1.00 91.44 196 LYS A C 1
ATOM 1596 O O . LYS A 1 196 ? -16.337 -4.653 6.431 1.00 91.44 196 LYS A O 1
ATOM 1601 N N . ILE A 1 197 ? -15.412 -3.092 7.757 1.00 94.44 197 ILE A N 1
ATOM 1602 C CA . ILE A 1 197 ? -15.688 -1.940 6.902 1.00 94.44 197 ILE A CA 1
ATOM 1603 C C . ILE A 1 197 ? -14.406 -1.647 6.134 1.00 94.44 197 ILE A C 1
ATOM 1605 O O . ILE A 1 197 ? -13.366 -1.399 6.742 1.00 94.44 197 ILE A O 1
ATOM 1609 N N . SER A 1 198 ? -14.457 -1.698 4.811 1.00 96.50 198 SER A N 1
ATOM 1610 C CA . SER A 1 198 ? -13.295 -1.455 3.955 1.00 96.50 198 SER A CA 1
ATOM 1611 C C . SER A 1 198 ? -13.553 -0.252 3.064 1.00 96.50 198 SER A C 1
ATOM 1613 O O . SER A 1 198 ? -14.693 -0.001 2.714 1.00 96.50 198 SER A O 1
ATOM 1615 N N . CYS A 1 199 ? -12.521 0.493 2.693 1.00 97.56 199 CYS A N 1
ATOM 1616 C CA . CYS A 1 199 ? -12.592 1.563 1.706 1.00 97.56 199 CYS A CA 1
ATOM 1617 C C . CYS A 1 199 ? -11.496 1.351 0.675 1.00 97.56 199 CYS A C 1
ATOM 1619 O O . CYS A 1 199 ? -10.353 1.106 1.068 1.00 97.56 199 CYS A O 1
ATOM 1621 N N . ILE A 1 200 ? -11.844 1.451 -0.604 1.00 97.25 200 ILE A N 1
ATOM 1622 C CA . ILE A 1 200 ? -10.915 1.323 -1.730 1.00 97.25 200 ILE A CA 1
ATOM 1623 C C . ILE A 1 200 ? -10.773 2.663 -2.452 1.00 97.25 200 ILE A C 1
ATOM 1625 O O . ILE A 1 200 ? -11.735 3.418 -2.542 1.00 97.25 200 ILE A O 1
ATOM 1629 N N . ASP A 1 201 ? -9.571 2.934 -2.952 1.00 97.12 201 ASP A N 1
ATOM 1630 C CA . ASP A 1 201 ? -9.248 4.086 -3.799 1.00 97.12 201 ASP A CA 1
ATOM 1631 C C . ASP A 1 201 ? -8.153 3.669 -4.790 1.00 97.12 201 ASP A C 1
ATOM 1633 O O . ASP A 1 201 ? -7.195 2.976 -4.408 1.00 97.12 201 ASP A O 1
ATOM 1637 N N . ILE A 1 202 ? -8.276 4.063 -6.061 1.00 96.94 202 ILE A N 1
ATOM 1638 C CA . ILE A 1 202 ? -7.255 3.789 -7.078 1.00 96.94 202 ILE A CA 1
ATOM 1639 C C . ILE A 1 202 ? -6.596 5.067 -7.576 1.00 96.94 202 ILE A C 1
ATOM 1641 O O . ILE A 1 202 ? -7.246 6.040 -7.934 1.00 96.94 202 ILE A O 1
ATOM 1645 N N . GLU A 1 203 ? -5.277 5.011 -7.741 1.00 96.31 203 GLU A N 1
ATOM 1646 C CA . GLU A 1 203 ? -4.552 6.055 -8.457 1.00 96.31 203 GLU A CA 1
ATOM 1647 C C . GLU A 1 203 ? -4.283 5.584 -9.876 1.00 96.31 203 GLU A C 1
ATOM 1649 O O . GLU A 1 203 ? -3.630 4.561 -10.114 1.00 96.31 203 GLU A O 1
ATOM 1654 N N . THR A 1 204 ? -4.786 6.344 -10.839 1.00 94.38 204 THR A N 1
ATOM 1655 C CA . THR A 1 204 ? -4.686 6.036 -12.268 1.00 94.38 204 THR A CA 1
ATOM 1656 C C . THR A 1 204 ? -3.657 6.945 -12.936 1.00 94.38 204 THR A C 1
ATOM 1658 O O . THR A 1 204 ? -2.799 7.536 -12.282 1.00 94.38 204 THR A O 1
ATOM 1661 N N . THR A 1 205 ? -3.639 7.030 -14.262 1.00 87.69 205 THR A N 1
ATOM 1662 C CA . THR A 1 205 ? -2.858 8.073 -14.936 1.00 87.69 205 THR A CA 1
ATOM 1663 C C . THR A 1 205 ? -3.598 9.411 -14.913 1.00 87.69 205 THR A C 1
ATOM 1665 O O . THR A 1 205 ? -4.818 9.464 -14.882 1.00 87.69 205 THR A O 1
ATOM 1668 N N . ASP A 1 206 ? -2.858 10.510 -15.026 1.00 84.62 206 ASP A N 1
ATOM 1669 C CA . ASP A 1 206 ? -3.375 11.880 -15.175 1.00 84.62 206 ASP A CA 1
ATOM 1670 C C . ASP A 1 206 ? -4.195 12.140 -16.460 1.00 84.62 206 ASP A C 1
ATOM 1672 O O . ASP A 1 206 ? -4.711 13.239 -16.649 1.00 84.62 206 ASP A O 1
ATOM 1676 N N . TRP A 1 207 ? -4.344 11.143 -17.339 1.00 88.38 207 TRP A N 1
ATOM 1677 C CA . TRP A 1 207 ? -5.148 11.219 -18.558 1.00 88.38 207 TRP A CA 1
ATOM 1678 C C . TRP A 1 207 ? -6.386 10.322 -18.445 1.00 88.38 207 TRP A C 1
ATOM 1680 O O . TRP A 1 207 ? -6.289 9.098 -18.562 1.00 88.38 207 TRP A O 1
ATOM 1690 N N . ILE A 1 208 ? -7.553 10.943 -18.245 1.00 88.38 208 ILE A N 1
ATOM 1691 C CA . ILE A 1 208 ? -8.832 10.265 -17.963 1.00 88.38 208 ILE A CA 1
ATOM 1692 C C . ILE A 1 208 ? -9.176 9.152 -18.974 1.00 88.38 208 ILE A C 1
ATOM 1694 O O . ILE A 1 208 ? -9.586 8.081 -18.528 1.00 88.38 208 ILE A O 1
ATOM 1698 N N . PRO A 1 209 ? -8.994 9.319 -20.301 1.00 92.38 209 PRO A N 1
ATOM 1699 C CA . PRO A 1 209 ? -9.287 8.240 -21.245 1.00 92.38 209 PRO A CA 1
ATOM 1700 C C . PRO A 1 209 ? -8.470 6.959 -20.990 1.00 92.38 209 PRO A C 1
ATOM 1702 O O . PRO A 1 209 ? -9.064 5.892 -20.872 1.00 92.38 209 PRO A O 1
ATOM 1705 N N . LYS A 1 210 ? -7.147 7.048 -20.757 1.00 91.88 210 LYS A N 1
ATOM 1706 C CA . LYS A 1 210 ? -6.343 5.870 -20.348 1.00 91.88 210 LYS A CA 1
ATOM 1707 C C . LYS A 1 210 ? -6.770 5.319 -19.000 1.00 91.88 210 LYS A C 1
ATOM 1709 O O . LYS A 1 210 ? -6.734 4.111 -18.807 1.00 91.88 210 LYS A O 1
ATOM 1714 N N . ALA A 1 211 ? -7.139 6.171 -18.046 1.00 92.00 211 ALA A N 1
ATOM 1715 C CA . ALA A 1 211 ? -7.640 5.677 -16.767 1.00 92.00 211 ALA A CA 1
ATOM 1716 C C . ALA A 1 211 ? -8.847 4.744 -16.989 1.00 92.00 211 ALA A C 1
ATOM 1718 O O . ALA A 1 211 ? -8.865 3.635 -16.461 1.00 92.00 211 ALA A O 1
ATOM 1719 N N . ARG A 1 212 ? -9.779 5.135 -17.871 1.00 93.81 212 ARG A N 1
ATOM 1720 C CA . ARG A 1 212 ? -10.957 4.333 -18.249 1.00 93.81 212 ARG A CA 1
ATOM 1721 C C . ARG A 1 212 ? -10.633 3.040 -19.006 1.00 93.81 212 ARG A C 1
ATOM 1723 O O . ARG A 1 212 ? -11.404 2.095 -18.911 1.00 93.81 212 ARG A O 1
ATOM 1730 N N . GLU A 1 213 ? -9.489 2.966 -19.682 1.00 94.25 213 GLU A N 1
ATOM 1731 C CA . GLU A 1 213 ? -8.959 1.733 -20.299 1.00 94.25 213 GLU A CA 1
ATOM 1732 C C . GLU A 1 213 ? -8.310 0.767 -19.279 1.00 94.25 213 GLU A C 1
ATOM 1734 O O . GLU A 1 213 ? -7.795 -0.295 -19.645 1.00 94.25 213 GLU A O 1
ATOM 1739 N N . GLY A 1 214 ? -8.294 1.126 -17.990 1.00 95.00 214 GLY A N 1
ATOM 1740 C CA . GLY A 1 214 ? -7.753 0.280 -16.928 1.00 95.00 214 GLY A CA 1
ATOM 1741 C C . GLY A 1 214 ? -6.293 0.549 -16.570 1.00 95.00 214 GLY A C 1
ATOM 1742 O O . GLY A 1 214 ? -5.643 -0.319 -15.993 1.00 95.00 214 GLY A O 1
ATOM 1743 N N . TYR A 1 215 ? -5.733 1.718 -16.899 1.00 96.25 215 TYR A N 1
ATOM 1744 C CA . TYR A 1 215 ? -4.373 2.083 -16.478 1.00 96.25 215 TYR A CA 1
ATOM 1745 C C . TYR A 1 215 ? -4.340 2.502 -15.000 1.00 96.25 215 TYR A C 1
ATOM 1747 O O . TYR A 1 215 ? -4.392 3.691 -14.670 1.00 96.25 215 TYR A O 1
ATOM 1755 N N . ILE A 1 216 ? -4.213 1.505 -14.123 1.00 97.06 216 ILE A N 1
ATOM 1756 C CA . ILE A 1 216 ? -4.094 1.668 -12.671 1.00 97.06 216 ILE A CA 1
ATOM 1757 C C . ILE A 1 216 ? -2.625 1.583 -12.238 1.00 97.06 216 ILE A C 1
ATOM 1759 O O . ILE A 1 216 ? -1.870 0.693 -12.646 1.00 97.06 216 ILE A O 1
ATOM 1763 N N . ASN A 1 217 ? -2.221 2.528 -11.395 1.00 96.75 217 ASN A N 1
ATOM 1764 C CA . ASN A 1 217 ? -0.864 2.660 -10.877 1.00 96.75 217 ASN A CA 1
ATOM 1765 C C . ASN A 1 217 ? -0.761 2.250 -9.413 1.00 96.75 217 ASN A C 1
ATOM 1767 O O . ASN A 1 217 ? 0.240 1.648 -9.023 1.00 96.75 217 ASN A O 1
ATOM 1771 N N . ILE A 1 218 ? -1.776 2.572 -8.615 1.00 98.19 218 ILE A N 1
ATOM 1772 C CA . ILE A 1 218 ? -1.843 2.226 -7.198 1.00 98.19 218 ILE A CA 1
ATOM 1773 C C . ILE A 1 218 ? -3.260 1.752 -6.912 1.00 98.19 218 ILE A C 1
ATOM 1775 O O . ILE A 1 218 ? -4.210 2.374 -7.378 1.00 98.19 218 ILE A O 1
ATOM 1779 N N . ILE A 1 219 ? -3.398 0.669 -6.156 1.00 98.06 219 ILE A N 1
ATOM 1780 C CA . ILE A 1 219 ? -4.666 0.354 -5.500 1.00 98.06 219 ILE A CA 1
ATOM 1781 C C . ILE A 1 219 ? -4.434 0.422 -4.001 1.00 98.06 219 ILE A C 1
ATOM 1783 O O . ILE A 1 219 ? -3.566 -0.287 -3.486 1.00 98.06 219 ILE A O 1
ATOM 1787 N N . GLY A 1 220 ? -5.189 1.286 -3.334 1.00 97.50 220 GLY A N 1
ATOM 1788 C CA . GLY A 1 220 ? -5.226 1.426 -1.891 1.00 97.50 220 GLY A CA 1
ATOM 1789 C C . GLY A 1 220 ? -6.481 0.808 -1.314 1.00 97.50 220 GLY A C 1
ATOM 1790 O O . GLY A 1 220 ? -7.566 0.928 -1.873 1.00 97.50 220 GLY A O 1
ATOM 1791 N N . LEU A 1 221 ? -6.320 0.149 -0.174 1.00 97.00 221 LEU A N 1
ATOM 1792 C CA . LEU A 1 221 ? -7.417 -0.358 0.627 1.00 97.00 221 LEU A CA 1
ATOM 1793 C C . LEU A 1 221 ? -7.151 -0.001 2.083 1.00 97.00 221 LEU A C 1
ATOM 1795 O O . LEU A 1 221 ? -6.069 -0.290 2.587 1.00 97.00 221 LEU A O 1
ATOM 1799 N N . SER A 1 222 ? -8.120 0.583 2.778 1.00 97.50 222 SER A N 1
ATOM 1800 C CA . SER A 1 222 ? -8.101 0.667 4.241 1.00 97.50 222 SER A CA 1
ATOM 1801 C C . SER A 1 222 ? -9.255 -0.130 4.825 1.00 97.50 222 SER A C 1
ATOM 1803 O O . SER A 1 222 ? -10.368 -0.060 4.326 1.00 97.50 222 SER A O 1
ATOM 1805 N N . GLU A 1 223 ? -9.003 -0.880 5.889 1.00 95.56 223 GLU A N 1
ATOM 1806 C CA . GLU A 1 223 ? -9.965 -1.786 6.511 1.00 95.56 223 GLU A CA 1
ATOM 1807 C C . GLU A 1 223 ? -10.039 -1.486 8.006 1.00 95.56 223 GLU A C 1
ATOM 1809 O O . GLU A 1 223 ? -9.032 -1.569 8.716 1.00 95.56 223 GLU A O 1
ATOM 1814 N N . LEU A 1 224 ? -11.232 -1.194 8.507 1.00 94.00 224 LEU A N 1
ATOM 1815 C CA . LEU A 1 224 ? -11.528 -1.215 9.927 1.00 94.00 224 LEU A CA 1
ATOM 1816 C C . LEU A 1 224 ? -12.268 -2.504 10.266 1.00 94.00 224 LEU A C 1
ATOM 1818 O O . LEU A 1 224 ? -13.363 -2.764 9.774 1.00 94.00 224 LEU A O 1
ATOM 1822 N N . ILE A 1 225 ? -11.664 -3.294 11.143 1.00 90.00 225 ILE A N 1
ATOM 1823 C CA . ILE A 1 225 ? -12.245 -4.522 11.662 1.00 90.00 225 ILE A CA 1
ATOM 1824 C C . ILE A 1 225 ? -12.614 -4.272 13.116 1.00 90.00 225 ILE A C 1
ATOM 1826 O O . ILE A 1 225 ? -11.748 -4.050 13.972 1.00 90.00 225 ILE A O 1
ATOM 1830 N N . LEU A 1 226 ? -13.908 -4.333 13.369 1.00 84.62 226 LEU A N 1
ATOM 1831 C CA . LEU A 1 226 ? -14.520 -4.268 14.677 1.00 84.62 226 LEU A CA 1
ATOM 1832 C C . LEU A 1 226 ? -14.860 -5.707 15.098 1.00 84.62 226 LEU A C 1
ATOM 1834 O O . LEU A 1 226 ? -15.415 -6.461 14.298 1.00 84.62 226 LEU A O 1
ATOM 1838 N N . ARG A 1 227 ? -14.495 -6.134 16.310 1.00 76.44 227 ARG A N 1
ATOM 1839 C CA . ARG A 1 227 ? -14.743 -7.505 16.801 1.00 76.44 227 ARG A CA 1
ATOM 1840 C C . ARG A 1 227 ? -15.292 -7.500 18.220 1.00 76.44 227 ARG A C 1
ATOM 1842 O O . ARG A 1 227 ? -14.811 -6.739 19.055 1.00 76.44 227 ARG A O 1
ATOM 1849 N N . GLU A 1 228 ? -16.198 -8.428 18.509 1.00 62.12 228 GLU A N 1
ATOM 1850 C CA . GLU A 1 228 ? -16.554 -8.803 19.880 1.00 62.12 228 GLU A CA 1
ATOM 1851 C C . GLU A 1 228 ? -15.480 -9.740 20.434 1.00 62.12 228 GLU A C 1
ATOM 1853 O O . GLU A 1 228 ? -14.859 -10.490 19.673 1.00 62.12 228 GLU A O 1
ATOM 1858 N N . ASN A 1 229 ? -15.187 -9.691 21.736 1.00 52.69 229 ASN A N 1
ATOM 1859 C CA . ASN A 1 229 ? -14.261 -10.671 22.299 1.00 52.69 229 ASN A CA 1
ATOM 1860 C C . ASN A 1 229 ? -14.480 -10.945 23.793 1.00 52.69 229 ASN A C 1
ATOM 1862 O O . ASN A 1 229 ? -14.183 -10.091 24.634 1.00 52.69 229 ASN A O 1
ATOM 1866 N N . GLU A 1 230 ? -14.861 -12.188 24.105 1.00 47.91 230 GLU A N 1
ATOM 1867 C CA . GLU A 1 230 ? -14.930 -12.766 25.456 1.00 47.91 230 GLU A CA 1
ATOM 1868 C C . GLU A 1 230 ? -13.544 -12.958 26.117 1.00 47.91 230 GLU A C 1
ATOM 1870 O O . GLU A 1 230 ? -13.465 -13.137 27.329 1.00 47.91 230 GLU A O 1
ATOM 1875 N N . LYS A 1 231 ? -12.424 -12.901 25.366 1.00 52.06 231 LYS A N 1
ATOM 1876 C CA . LYS A 1 231 ? -11.065 -13.211 25.883 1.00 52.06 231 LYS A CA 1
ATOM 1877 C C . LYS A 1 231 ? -9.993 -12.120 25.693 1.00 52.06 231 LYS A C 1
ATOM 1879 O O . LYS A 1 231 ? -8.809 -12.412 25.779 1.00 52.06 231 LYS A O 1
ATOM 1884 N N . HIS A 1 232 ? -10.410 -10.864 25.496 1.00 50.62 232 HIS A N 1
ATOM 1885 C CA . HIS A 1 232 ? -9.618 -9.627 25.688 1.00 50.62 232 HIS A CA 1
ATOM 1886 C C . HIS A 1 232 ? -8.149 -9.605 25.206 1.00 50.62 232 HIS A C 1
ATOM 1888 O O . HIS A 1 232 ? -7.266 -9.847 26.012 1.00 50.62 232 HIS A O 1
ATOM 1894 N N . ASP A 1 233 ? -7.877 -9.109 23.987 1.00 52.19 233 ASP A N 1
ATOM 1895 C CA . ASP A 1 233 ? -6.652 -8.300 23.766 1.00 52.19 233 ASP A CA 1
ATOM 1896 C C . ASP A 1 233 ? -6.751 -7.338 22.554 1.00 52.19 233 ASP A C 1
ATOM 1898 O O . ASP A 1 233 ? -6.325 -6.194 22.679 1.00 52.19 233 ASP A O 1
ATOM 1902 N N . ASN A 1 234 ? -7.401 -7.709 21.432 1.00 54.62 234 ASN A N 1
ATOM 1903 C CA . ASN A 1 234 ? -7.440 -6.881 20.201 1.00 54.62 234 ASN A CA 1
ATOM 1904 C C . ASN A 1 234 ? -8.839 -6.794 19.549 1.00 54.62 234 ASN A C 1
ATOM 1906 O O . ASN A 1 234 ? -9.160 -7.600 18.674 1.00 54.62 234 ASN A O 1
ATOM 1910 N N . TYR A 1 235 ? -9.668 -5.825 19.951 1.00 71.06 235 TYR A N 1
ATOM 1911 C CA . TYR A 1 235 ? -11.060 -5.699 19.473 1.00 71.06 235 TYR A CA 1
ATOM 1912 C C . TYR A 1 235 ? -11.263 -4.652 18.357 1.00 71.06 235 TYR A C 1
ATOM 1914 O O . TYR A 1 235 ? -12.272 -4.679 17.657 1.00 71.06 235 TYR A O 1
ATOM 1922 N N . LEU A 1 236 ? -10.278 -3.770 18.145 1.00 83.44 236 LEU A N 1
ATOM 1923 C CA . LEU A 1 236 ? -10.245 -2.785 17.063 1.00 83.44 236 LEU A CA 1
ATOM 1924 C C . LEU A 1 236 ? -8.955 -2.937 16.261 1.00 83.44 236 LEU A C 1
ATOM 1926 O O . LEU A 1 236 ? -7.855 -2.822 16.810 1.00 83.44 236 LEU A O 1
ATOM 1930 N N . ILE A 1 237 ? -9.085 -3.172 14.958 1.00 90.00 237 ILE A N 1
ATOM 1931 C CA . ILE A 1 237 ? -7.947 -3.298 14.046 1.00 90.00 237 ILE A CA 1
ATOM 1932 C C . ILE A 1 237 ? -8.173 -2.368 12.861 1.00 90.00 237 ILE A C 1
ATOM 1934 O O . ILE A 1 237 ? -9.169 -2.502 12.162 1.00 90.00 237 ILE A O 1
ATOM 1938 N N . LEU A 1 238 ? -7.217 -1.480 12.605 1.00 94.38 238 LEU A N 1
ATOM 1939 C CA . LEU A 1 238 ? -7.161 -0.687 11.380 1.00 94.38 238 LEU A CA 1
ATOM 1940 C C . LEU A 1 238 ? -6.028 -1.237 10.518 1.00 94.38 238 LEU A C 1
ATOM 1942 O O . LEU A 1 238 ? -4.906 -1.384 10.998 1.00 94.38 238 LEU A O 1
ATOM 1946 N N . LYS A 1 239 ? -6.291 -1.545 9.257 1.00 95.25 239 LYS A N 1
ATOM 1947 C CA . LYS A 1 239 ? -5.267 -1.932 8.286 1.00 95.25 239 LYS A CA 1
ATOM 1948 C C . LYS A 1 239 ? -5.321 -0.986 7.104 1.00 95.25 239 LYS A C 1
ATOM 1950 O O . LYS A 1 239 ? -6.394 -0.516 6.757 1.00 95.25 239 LYS A O 1
ATOM 1955 N N . GLY A 1 240 ? -4.183 -0.749 6.472 1.00 96.38 240 GLY A N 1
ATOM 1956 C CA . GLY A 1 240 ? -4.161 -0.192 5.127 1.00 96.38 240 GLY A CA 1
ATOM 1957 C C . GLY A 1 240 ? -3.157 -0.940 4.278 1.00 96.38 240 GLY A C 1
ATOM 1958 O O . GLY A 1 240 ? -2.026 -1.125 4.717 1.00 96.38 240 GLY A O 1
ATOM 1959 N N . SER A 1 241 ? -3.577 -1.387 3.103 1.00 96.56 241 SER A N 1
ATOM 1960 C CA . SER A 1 241 ? -2.804 -2.163 2.137 1.00 96.56 241 SER A CA 1
ATOM 1961 C C . SER A 1 241 ? -2.696 -1.377 0.834 1.00 96.56 241 SER A C 1
ATOM 1963 O O . SER A 1 241 ? -3.653 -0.724 0.426 1.00 96.56 241 SER A O 1
ATOM 1965 N N . GLN A 1 242 ? -1.548 -1.448 0.164 1.00 97.94 242 GLN A N 1
ATOM 1966 C CA . GLN A 1 242 ? -1.361 -0.854 -1.156 1.00 97.94 242 GLN A CA 1
ATOM 1967 C C . GLN A 1 242 ? -0.550 -1.762 -2.069 1.00 97.94 242 GLN A C 1
ATOM 1969 O O . GLN A 1 242 ? 0.446 -2.352 -1.643 1.00 97.94 242 GLN A O 1
ATOM 1974 N N . VAL A 1 243 ? -0.939 -1.794 -3.341 1.00 97.62 243 VAL A N 1
ATOM 1975 C CA . VAL A 1 243 ? -0.153 -2.378 -4.434 1.00 97.62 243 VAL A CA 1
ATOM 1976 C C . VAL A 1 243 ? 0.233 -1.268 -5.400 1.00 97.62 243 VAL A C 1
ATOM 1978 O O . VAL A 1 243 ? -0.635 -0.541 -5.873 1.00 97.62 243 VAL A O 1
ATOM 1981 N N . PHE A 1 244 ? 1.519 -1.167 -5.732 1.00 98.00 244 PHE A N 1
ATOM 1982 C CA . PHE A 1 244 ? 2.062 -0.190 -6.672 1.00 98.00 244 PHE A CA 1
ATOM 1983 C C . PHE A 1 244 ? 2.582 -0.884 -7.927 1.00 98.00 244 PHE A C 1
ATOM 1985 O O . PHE A 1 244 ? 3.494 -1.708 -7.858 1.00 98.00 244 PHE A O 1
ATOM 1992 N N . ASN A 1 245 ? 2.068 -0.484 -9.084 1.00 96.19 245 ASN A N 1
ATOM 1993 C CA . ASN A 1 245 ? 2.599 -0.829 -10.396 1.00 96.19 245 ASN A CA 1
ATOM 1994 C C . ASN A 1 245 ? 3.677 0.182 -10.794 1.00 96.19 245 ASN A C 1
ATOM 1996 O O . ASN A 1 245 ? 3.402 1.232 -11.382 1.00 96.19 245 ASN A O 1
ATOM 2000 N N . MET A 1 246 ? 4.937 -0.143 -10.503 1.00 94.75 246 MET A N 1
ATOM 2001 C CA . MET A 1 246 ? 6.044 0.804 -10.668 1.00 94.75 246 MET A CA 1
ATOM 2002 C C . MET A 1 246 ? 6.342 1.127 -12.137 1.00 94.75 246 MET A C 1
ATOM 2004 O O . MET A 1 246 ? 6.892 2.191 -12.437 1.00 94.75 246 MET A O 1
ATOM 2008 N N . THR A 1 247 ? 5.934 0.268 -13.078 1.00 92.75 247 THR A N 1
ATOM 2009 C CA . THR A 1 247 ? 6.087 0.527 -14.523 1.00 92.75 247 THR A CA 1
ATOM 2010 C C . THR A 1 247 ? 4.893 1.236 -15.147 1.00 92.75 247 THR A C 1
ATOM 2012 O O . THR A 1 247 ? 5.036 1.762 -16.252 1.00 92.75 247 THR A O 1
ATOM 2015 N N . ARG A 1 248 ? 3.755 1.311 -14.439 1.00 93.19 248 ARG A N 1
ATOM 2016 C CA . ARG A 1 248 ? 2.503 1.933 -14.907 1.00 93.19 248 ARG A CA 1
ATOM 2017 C C . ARG A 1 248 ? 1.932 1.260 -16.164 1.00 93.19 248 ARG A C 1
ATOM 2019 O O . ARG A 1 248 ? 1.246 1.888 -16.969 1.00 93.19 248 ARG A O 1
ATOM 2026 N N . LYS A 1 249 ? 2.274 -0.015 -16.380 1.00 93.31 249 LYS A N 1
ATOM 2027 C CA . LYS A 1 249 ? 1.808 -0.808 -17.525 1.00 93.31 249 LYS A CA 1
ATOM 2028 C C . LYS A 1 249 ? 0.445 -1.417 -17.217 1.00 93.31 249 LYS A C 1
ATOM 2030 O O . LYS A 1 249 ? 0.327 -2.157 -16.244 1.00 93.31 249 LYS A O 1
ATOM 2035 N N . ARG A 1 250 ? -0.548 -1.182 -18.078 1.00 94.81 250 ARG A N 1
ATOM 2036 C CA . ARG A 1 250 ? -1.906 -1.739 -17.943 1.00 94.81 250 ARG A CA 1
ATOM 2037 C C . ARG A 1 250 ? -1.932 -3.270 -17.887 1.00 94.81 250 ARG A C 1
ATOM 2039 O O . ARG A 1 250 ? -2.691 -3.836 -17.118 1.00 94.81 250 ARG A O 1
ATOM 2046 N N . THR A 1 251 ? -1.023 -3.937 -18.601 1.00 95.12 251 THR A N 1
ATOM 2047 C CA . THR A 1 251 ? -0.894 -5.408 -18.614 1.00 95.12 251 THR A CA 1
ATOM 2048 C C . THR A 1 251 ? -0.603 -6.027 -17.243 1.00 95.12 251 THR A C 1
ATOM 2050 O O . THR A 1 251 ? -0.757 -7.229 -17.076 1.00 95.12 251 THR A O 1
ATOM 2053 N N . LEU A 1 252 ? -0.142 -5.232 -16.273 1.00 95.19 252 LEU A N 1
ATOM 2054 C CA . LEU A 1 252 ? 0.157 -5.680 -14.912 1.00 95.19 252 LEU A CA 1
ATOM 2055 C C . LEU A 1 252 ? -1.037 -5.510 -13.954 1.00 95.19 252 LEU A C 1
ATOM 2057 O O . LEU A 1 252 ? -1.059 -6.094 -12.876 1.00 95.19 252 LEU A O 1
ATOM 2061 N N . VAL A 1 253 ? -2.054 -4.736 -14.331 1.00 96.50 253 VAL A N 1
ATOM 2062 C CA . VAL A 1 253 ? -3.184 -4.403 -13.451 1.00 96.50 253 VAL A CA 1
ATOM 2063 C C . VAL A 1 253 ? -4.004 -5.626 -13.010 1.00 96.50 253 VAL A C 1
ATOM 2065 O O . VAL A 1 253 ? -4.371 -5.671 -11.834 1.00 96.50 253 VAL A O 1
ATOM 2068 N N . PRO A 1 254 ? -4.223 -6.666 -13.843 1.00 95.44 254 PRO A N 1
ATOM 2069 C CA . PRO A 1 254 ? -4.904 -7.879 -13.389 1.00 95.44 254 PRO A CA 1
ATOM 2070 C C . PRO A 1 254 ? -4.250 -8.550 -12.177 1.00 95.44 254 PRO A C 1
ATOM 2072 O O . PRO A 1 254 ? -4.936 -9.061 -11.294 1.00 95.44 254 PRO A O 1
ATOM 2075 N N . GLU A 1 255 ? -2.919 -8.528 -12.100 1.00 93.69 255 GLU A N 1
ATOM 2076 C CA . GLU A 1 255 ? -2.194 -9.077 -10.956 1.00 93.69 255 GLU A CA 1
ATOM 2077 C C . GLU A 1 255 ? -2.372 -8.215 -9.701 1.00 93.69 255 GLU A C 1
ATOM 2079 O O . GLU A 1 255 ? -2.525 -8.755 -8.606 1.00 93.69 255 GLU A O 1
ATOM 2084 N N . MET A 1 256 ? -2.437 -6.887 -9.855 1.00 94.81 256 MET A N 1
ATOM 2085 C CA . MET A 1 256 ? -2.718 -5.986 -8.733 1.00 94.81 256 MET A CA 1
ATOM 2086 C C . MET A 1 256 ? -4.052 -6.317 -8.074 1.00 94.81 256 MET A C 1
ATOM 2088 O O . MET A 1 256 ? -4.112 -6.417 -6.853 1.00 94.81 256 MET A O 1
ATOM 2092 N N . ILE A 1 257 ? -5.099 -6.512 -8.884 1.00 94.25 257 ILE A N 1
ATOM 2093 C CA . ILE A 1 257 ? -6.443 -6.851 -8.403 1.00 94.25 257 ILE A CA 1
ATOM 2094 C C . ILE A 1 257 ? -6.402 -8.185 -7.653 1.00 94.25 257 ILE A C 1
ATOM 2096 O O . ILE A 1 257 ? -6.905 -8.275 -6.535 1.00 94.25 257 ILE A O 1
ATOM 2100 N N . LYS A 1 258 ? -5.728 -9.204 -8.206 1.00 90.88 258 LYS A N 1
ATOM 2101 C CA . LYS A 1 258 ? -5.576 -10.512 -7.546 1.00 90.88 258 LYS A CA 1
ATOM 2102 C C . LYS A 1 258 ? -4.917 -10.397 -6.169 1.00 90.88 258 LYS A C 1
ATOM 2104 O O . LYS A 1 258 ? -5.420 -11.001 -5.226 1.00 90.88 258 LYS A O 1
ATOM 2109 N N . LEU A 1 259 ? -3.866 -9.584 -6.026 1.00 89.56 259 LEU A N 1
ATOM 2110 C CA . LEU A 1 259 ? -3.127 -9.411 -4.764 1.00 89.56 259 LEU A CA 1
ATOM 2111 C C . LEU A 1 259 ? -3.970 -8.851 -3.604 1.00 89.56 259 LEU A C 1
ATOM 2113 O O . LEU A 1 259 ? -3.629 -9.082 -2.445 1.00 89.56 259 LEU A O 1
ATOM 2117 N N . ILE A 1 260 ? -5.045 -8.117 -3.895 1.00 89.31 260 ILE A N 1
ATOM 2118 C CA . ILE A 1 260 ? -5.915 -7.494 -2.879 1.00 89.31 260 ILE A CA 1
ATOM 2119 C C . ILE A 1 260 ? -7.350 -8.031 -2.887 1.00 89.31 260 ILE A C 1
ATOM 2121 O O . ILE A 1 260 ? -8.137 -7.669 -2.014 1.00 89.31 260 ILE A O 1
ATOM 2125 N N . SER A 1 261 ? -7.692 -8.881 -3.858 1.00 88.62 261 SER A N 1
ATOM 2126 C CA . SER A 1 261 ? -9.047 -9.390 -4.103 1.00 88.62 261 SER A CA 1
ATOM 2127 C C . SER A 1 261 ? -9.700 -9.965 -2.846 1.00 88.62 261 SER A C 1
ATOM 2129 O O . SER A 1 261 ? -10.803 -9.562 -2.490 1.00 88.62 261 SER A O 1
ATOM 2131 N N . GLU A 1 262 ? -8.983 -10.821 -2.116 1.00 85.38 262 GLU A N 1
ATOM 2132 C CA . GLU A 1 262 ? -9.449 -11.434 -0.868 1.00 85.38 262 GLU A CA 1
ATOM 2133 C C . GLU A 1 262 ? -9.830 -10.384 0.188 1.00 85.38 262 GLU A C 1
ATOM 2135 O O . GLU A 1 262 ? -10.790 -10.557 0.939 1.00 85.38 262 GLU A O 1
ATOM 2140 N N . GLN A 1 263 ? -9.098 -9.270 0.260 1.00 86.19 263 GLN A N 1
ATOM 2141 C CA . GLN A 1 263 ? -9.389 -8.214 1.228 1.00 86.19 263 GLN A CA 1
ATOM 2142 C C . GLN A 1 263 ? -10.687 -7.482 0.866 1.00 86.19 263 GLN A C 1
ATOM 2144 O O . GLN A 1 263 ? -11.494 -7.222 1.759 1.00 86.19 263 GLN A O 1
ATOM 2149 N N . ILE A 1 264 ? -10.911 -7.229 -0.426 1.00 89.81 264 ILE A N 1
ATOM 2150 C CA . ILE A 1 264 ? -12.113 -6.560 -0.939 1.00 89.81 264 ILE A CA 1
ATOM 2151 C C . ILE A 1 264 ? -13.350 -7.458 -0.808 1.00 89.81 264 ILE A C 1
ATOM 2153 O O . ILE A 1 264 ? -14.364 -7.017 -0.276 1.00 89.81 264 ILE A O 1
ATOM 2157 N N . ILE A 1 265 ? -13.265 -8.716 -1.258 1.00 89.19 265 ILE A N 1
ATOM 2158 C CA . ILE A 1 265 ? -14.394 -9.664 -1.283 1.00 89.19 265 ILE A CA 1
ATOM 2159 C C . ILE A 1 265 ? -14.935 -9.916 0.127 1.00 89.19 265 ILE A C 1
ATOM 2161 O O . ILE A 1 265 ? -16.141 -10.006 0.325 1.00 89.19 265 ILE A O 1
ATOM 2165 N N . ASN A 1 266 ? -14.045 -9.988 1.118 1.00 88.81 266 ASN A N 1
ATOM 2166 C CA . ASN A 1 266 ? -14.416 -10.275 2.501 1.00 88.81 266 ASN A CA 1
ATOM 2167 C C . ASN A 1 266 ? -14.944 -9.053 3.277 1.00 88.81 266 ASN A C 1
ATOM 2169 O O . ASN A 1 266 ? -15.080 -9.143 4.494 1.00 88.81 266 ASN A O 1
ATOM 2173 N N . ALA A 1 267 ? -15.149 -7.896 2.641 1.00 92.25 267 ALA A N 1
ATOM 2174 C CA . ALA A 1 267 ? -15.700 -6.721 3.312 1.00 92.25 267 ALA A CA 1
ATOM 2175 C C . ALA A 1 267 ? -17.219 -6.862 3.524 1.00 92.25 267 ALA A C 1
ATOM 2177 O O . ALA A 1 267 ? -17.953 -7.139 2.578 1.00 92.25 267 ALA A O 1
ATOM 2178 N N . ASP A 1 268 ? -17.693 -6.601 4.745 1.00 92.06 268 ASP A N 1
ATOM 2179 C CA . ASP A 1 268 ? -19.133 -6.548 5.053 1.00 92.06 268 ASP A CA 1
ATOM 2180 C C . ASP A 1 268 ? -19.773 -5.260 4.512 1.00 92.06 268 ASP A C 1
ATOM 2182 O O . ASP A 1 268 ? -20.954 -5.222 4.165 1.00 92.06 268 ASP A O 1
ATOM 2186 N N . VAL A 1 269 ? -18.972 -4.191 4.454 1.00 94.75 269 VAL A N 1
ATOM 2187 C CA . VAL A 1 269 ? -19.300 -2.904 3.836 1.00 94.75 269 VAL A CA 1
ATOM 2188 C C . VAL A 1 269 ? -18.076 -2.436 3.056 1.00 94.75 269 VAL A C 1
ATOM 2190 O O . VAL A 1 269 ? -16.987 -2.336 3.633 1.00 94.75 269 VAL A O 1
ATOM 2193 N N . LEU A 1 270 ? -18.247 -2.123 1.772 1.00 97.06 270 LEU A N 1
ATOM 2194 C CA . LEU A 1 270 ? -17.221 -1.486 0.953 1.00 97.06 270 LEU A CA 1
ATOM 2195 C C . LEU A 1 270 ? -17.591 -0.027 0.688 1.00 97.06 270 LEU A C 1
ATOM 2197 O O . LEU A 1 270 ? -18.564 0.270 0.008 1.00 97.06 270 LEU A O 1
ATOM 2201 N N . LEU A 1 271 ? -16.789 0.883 1.215 1.00 97.19 271 LEU A N 1
ATOM 2202 C CA . LEU A 1 271 ? -16.875 2.304 0.939 1.00 97.19 271 LEU A CA 1
ATOM 2203 C C . LEU A 1 271 ? -16.083 2.630 -0.320 1.00 97.19 271 LEU A C 1
ATOM 2205 O O . LEU A 1 271 ? -14.974 2.123 -0.527 1.00 97.19 271 LEU A O 1
ATOM 2209 N N . VAL A 1 272 ? -16.635 3.535 -1.107 1.00 94.88 272 VAL A N 1
ATOM 2210 C CA . VAL A 1 272 ? -15.951 4.178 -2.223 1.00 94.88 272 VAL A CA 1
ATOM 2211 C C . VAL A 1 272 ? -16.266 5.660 -2.218 1.00 94.88 272 VAL A C 1
ATOM 2213 O O . VAL A 1 272 ? -17.214 6.114 -1.573 1.00 94.88 272 VAL A O 1
ATOM 2216 N N . PHE A 1 273 ? -15.443 6.422 -2.922 1.00 88.31 273 PHE A N 1
ATOM 2217 C CA . PHE A 1 273 ? -15.741 7.808 -3.211 1.00 88.31 273 PHE A CA 1
ATOM 2218 C C . PHE A 1 273 ? -15.777 7.958 -4.726 1.00 88.31 273 PHE A C 1
ATOM 2220 O O . PHE A 1 273 ? -14.721 8.100 -5.331 1.00 88.31 273 PHE A O 1
ATOM 2227 N N . ASN A 1 274 ? -16.982 7.957 -5.309 1.00 86.44 274 ASN A N 1
ATOM 2228 C CA . ASN A 1 274 ? -17.258 7.893 -6.748 1.00 86.44 274 ASN A CA 1
ATOM 2229 C C . ASN A 1 274 ? -17.131 6.474 -7.341 1.00 86.44 274 ASN A C 1
ATOM 2231 O O . ASN A 1 274 ? -16.155 6.139 -8.022 1.00 86.44 274 ASN A O 1
ATOM 2235 N N . GLU A 1 275 ? -18.164 5.648 -7.142 1.00 86.00 275 GLU A N 1
ATOM 2236 C CA . GLU A 1 275 ? -18.264 4.296 -7.718 1.00 86.00 275 GLU A CA 1
ATOM 2237 C C . GLU A 1 275 ? -18.174 4.297 -9.253 1.00 86.00 275 GLU A C 1
ATOM 2239 O O . GLU A 1 275 ? -17.611 3.392 -9.881 1.00 86.00 275 GLU A O 1
ATOM 2244 N N . ASP A 1 276 ? -18.645 5.383 -9.862 1.00 87.62 276 ASP A N 1
ATOM 2245 C CA . ASP A 1 276 ? -18.624 5.624 -11.298 1.00 87.62 276 ASP A CA 1
ATOM 2246 C C . ASP A 1 276 ? -17.211 5.800 -11.875 1.00 87.62 276 ASP A C 1
ATOM 2248 O O . ASP A 1 276 ? -17.038 5.860 -13.099 1.00 87.62 276 ASP A O 1
ATOM 2252 N N . PHE A 1 277 ? -16.190 5.852 -11.020 1.00 91.44 277 PHE A N 1
ATOM 2253 C CA . PHE A 1 277 ? -14.793 5.881 -11.419 1.00 91.44 277 PHE A CA 1
ATOM 2254 C C . PHE A 1 277 ? -14.051 4.619 -10.973 1.00 91.44 277 PHE A C 1
ATOM 2256 O O . PHE A 1 277 ? -13.752 3.773 -11.819 1.00 91.44 277 PHE A O 1
ATOM 2263 N N . ASP A 1 278 ? -13.789 4.452 -9.675 1.00 92.44 278 ASP A N 1
ATOM 2264 C CA . ASP A 1 278 ? -12.888 3.400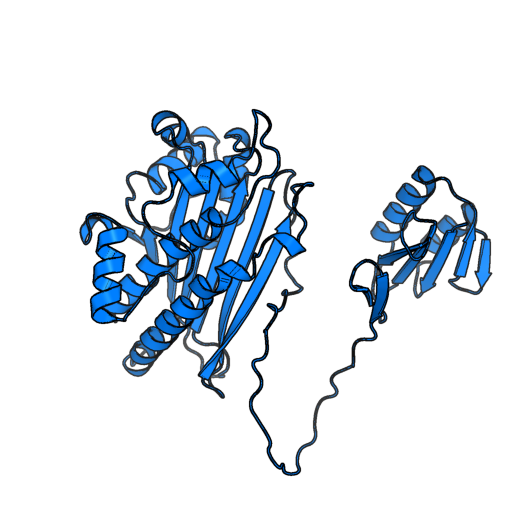 -9.180 1.00 92.44 278 ASP A CA 1
ATOM 2265 C C . ASP A 1 278 ? -13.426 1.996 -9.478 1.00 92.44 278 ASP A C 1
ATOM 2267 O O . ASP A 1 278 ? -12.736 1.155 -10.067 1.00 92.44 278 ASP A O 1
ATOM 2271 N N . ILE A 1 279 ? -14.697 1.758 -9.136 1.00 94.25 279 ILE A N 1
ATOM 2272 C CA . ILE A 1 279 ? -15.365 0.473 -9.359 1.00 94.25 279 ILE A CA 1
ATOM 2273 C C . ILE A 1 279 ? -15.535 0.218 -10.854 1.00 94.25 279 ILE A C 1
ATOM 2275 O O . ILE A 1 279 ? -15.231 -0.885 -11.313 1.00 94.25 279 ILE A O 1
ATOM 2279 N N . LYS A 1 280 ? -15.969 1.212 -11.642 1.00 95.50 280 LYS A N 1
ATOM 2280 C CA . LYS A 1 280 ? -16.119 1.041 -13.099 1.00 95.50 280 LYS A CA 1
ATOM 2281 C C . LYS A 1 280 ? -14.802 0.681 -13.783 1.00 95.50 280 LYS A C 1
ATOM 2283 O O . LYS A 1 280 ? -14.801 -0.196 -14.647 1.00 95.50 280 LYS A O 1
ATOM 2288 N N . ILE A 1 281 ? -13.690 1.307 -13.398 1.00 96.50 281 ILE A N 1
ATOM 2289 C CA . ILE A 1 281 ? -12.368 1.013 -13.966 1.00 96.50 281 ILE A CA 1
ATOM 2290 C C . ILE A 1 281 ? -11.918 -0.401 -13.585 1.00 96.50 281 ILE A C 1
ATOM 2292 O O . ILE A 1 281 ? -11.481 -1.155 -14.456 1.00 96.50 281 ILE A O 1
ATOM 2296 N N . ILE A 1 282 ? -12.067 -0.801 -12.318 1.00 96.06 282 ILE A N 1
ATOM 2297 C CA . ILE A 1 282 ? -11.723 -2.164 -11.888 1.00 96.06 282 ILE A CA 1
ATOM 2298 C C . ILE A 1 282 ? -12.611 -3.194 -12.601 1.00 96.06 282 ILE A C 1
ATOM 2300 O O . ILE A 1 282 ? -12.086 -4.152 -13.162 1.00 96.06 282 ILE A O 1
ATOM 2304 N N . ASN A 1 283 ? -13.927 -2.977 -12.669 1.00 96.00 283 ASN A N 1
ATOM 2305 C CA . ASN A 1 283 ? -14.860 -3.860 -13.379 1.00 96.00 283 ASN A CA 1
ATOM 2306 C C . ASN A 1 283 ? -14.540 -3.965 -14.876 1.00 96.00 283 ASN A C 1
ATOM 2308 O O . ASN A 1 283 ? -14.663 -5.043 -15.460 1.00 96.00 283 ASN A O 1
ATOM 2312 N N . HIS A 1 284 ? -14.097 -2.872 -15.503 1.00 96.56 284 HIS A N 1
ATOM 2313 C CA . HIS A 1 284 ? -13.627 -2.898 -16.884 1.00 96.56 284 HIS A CA 1
ATOM 2314 C C . HIS A 1 284 ? -12.422 -3.835 -17.044 1.00 96.56 284 HIS A C 1
ATOM 2316 O O . HIS A 1 284 ? -12.435 -4.688 -17.932 1.00 96.56 284 HIS A O 1
ATOM 2322 N N . VAL A 1 285 ? -11.412 -3.736 -16.173 1.00 96.62 285 VAL A N 1
ATOM 2323 C CA . VAL A 1 285 ? -10.241 -4.635 -16.181 1.00 96.62 285 VAL A CA 1
ATOM 2324 C C . VAL A 1 285 ? -10.662 -6.086 -15.931 1.00 96.62 285 VAL A C 1
ATOM 2326 O O . VAL A 1 285 ? -10.295 -6.976 -16.689 1.00 96.62 285 VAL A O 1
ATOM 2329 N N . VAL A 1 286 ? -11.499 -6.330 -14.922 1.00 95.69 286 VAL A N 1
ATOM 2330 C CA . VAL A 1 286 ? -12.008 -7.667 -14.571 1.00 95.69 286 VAL A CA 1
ATOM 2331 C C . VAL A 1 286 ? -12.691 -8.332 -15.764 1.00 95.69 286 VAL A C 1
ATOM 2333 O O . VAL A 1 286 ? -12.374 -9.473 -16.096 1.00 95.69 286 VAL A O 1
ATOM 2336 N N . LYS A 1 287 ? -13.567 -7.595 -16.458 1.00 95.69 287 LYS A N 1
ATOM 2337 C CA . LYS A 1 287 ? -14.271 -8.083 -17.648 1.00 95.69 287 LYS A CA 1
ATOM 2338 C C . LYS A 1 287 ? -13.332 -8.310 -18.832 1.00 95.69 287 LYS A C 1
ATOM 2340 O O . LYS A 1 287 ? -13.462 -9.313 -19.524 1.00 95.69 287 LYS A O 1
ATOM 2345 N N . THR A 1 288 ? -12.429 -7.369 -19.098 1.00 95.69 288 THR A N 1
ATOM 2346 C CA . THR A 1 288 ? -11.552 -7.420 -20.280 1.00 95.69 288 THR A CA 1
ATOM 2347 C C . THR A 1 288 ? -10.446 -8.465 -20.162 1.00 95.69 288 THR A C 1
ATOM 2349 O O . THR A 1 288 ? -10.071 -9.043 -21.176 1.00 95.69 288 THR A O 1
ATOM 2352 N N . ASP A 1 289 ? -9.955 -8.743 -18.952 1.00 93.62 289 ASP A N 1
ATOM 2353 C CA . ASP A 1 289 ? -8.885 -9.720 -18.706 1.00 93.62 289 ASP A CA 1
ATOM 2354 C C . ASP A 1 289 ? -9.379 -11.056 -18.126 1.00 93.62 289 ASP A C 1
ATOM 2356 O O . ASP A 1 289 ? -8.560 -11.917 -17.804 1.00 93.62 289 ASP A O 1
ATOM 2360 N N . GLY A 1 290 ? -10.696 -11.241 -17.970 1.00 91.94 290 GLY A N 1
ATOM 2361 C CA . GLY A 1 290 ? -11.287 -12.492 -17.481 1.00 91.94 290 GLY A CA 1
ATOM 2362 C C . GLY A 1 290 ? -10.842 -12.860 -16.063 1.00 91.94 290 GLY A C 1
ATOM 2363 O O . GLY A 1 290 ? -10.458 -14.000 -15.803 1.00 91.94 290 GLY A O 1
ATOM 2364 N N . ILE A 1 291 ? -10.833 -11.887 -15.149 1.00 92.06 291 ILE A N 1
ATOM 2365 C CA . ILE A 1 291 ? -10.456 -12.109 -13.748 1.00 92.06 291 ILE A CA 1
ATOM 2366 C C . ILE A 1 291 ? -11.672 -12.649 -12.993 1.00 92.06 291 ILE A C 1
ATOM 2368 O O . ILE A 1 291 ? -12.737 -12.041 -13.035 1.00 92.06 291 ILE A O 1
ATOM 2372 N N . ASP A 1 292 ? -11.508 -13.751 -12.261 1.00 89.81 292 ASP A N 1
ATOM 2373 C CA . ASP A 1 292 ? -1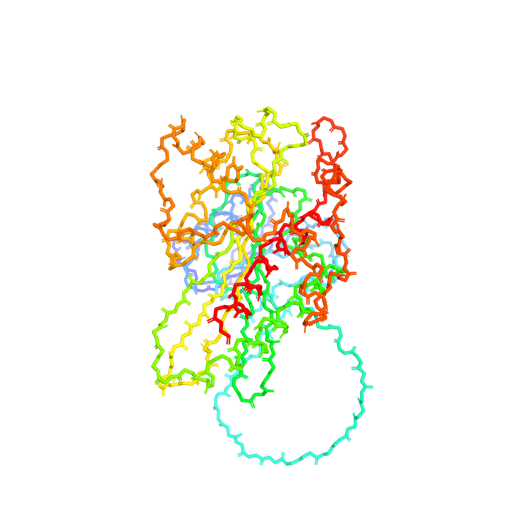2.521 -14.219 -11.312 1.00 89.81 292 ASP A CA 1
ATOM 2374 C C . ASP A 1 292 ? -12.524 -13.313 -10.072 1.00 89.81 292 ASP A C 1
ATOM 2376 O O . ASP A 1 292 ? -11.712 -13.460 -9.156 1.00 89.81 292 ASP A O 1
ATOM 2380 N N . PHE A 1 293 ? -13.354 -12.274 -10.120 1.00 91.44 293 PHE A N 1
ATOM 2381 C CA . PHE A 1 293 ? -13.488 -11.273 -9.073 1.00 91.44 293 PHE A CA 1
ATOM 2382 C C . PHE A 1 293 ? -14.840 -10.571 -9.189 1.00 91.44 293 PHE A C 1
ATOM 2384 O O . PHE A 1 293 ? -15.247 -10.144 -10.270 1.00 91.44 293 PHE A O 1
ATOM 2391 N N . SER A 1 294 ? -15.495 -10.363 -8.052 1.00 90.94 294 SER A N 1
ATOM 2392 C CA . SER A 1 294 ? -16.667 -9.500 -7.941 1.00 90.94 294 SER A CA 1
ATOM 2393 C C . SER A 1 294 ? -16.589 -8.694 -6.655 1.00 90.94 294 SER A C 1
ATOM 2395 O O . SER A 1 294 ? -16.214 -9.227 -5.608 1.00 90.94 294 SER A O 1
ATOM 2397 N N . PHE A 1 295 ? -16.982 -7.424 -6.716 1.00 93.81 295 PHE A N 1
ATOM 2398 C CA . PHE A 1 295 ? -17.137 -6.609 -5.517 1.00 93.81 295 PHE A CA 1
ATOM 2399 C C . PHE A 1 295 ? -18.212 -7.187 -4.574 1.00 93.81 295 PHE A C 1
ATOM 2401 O O . PHE A 1 295 ? -19.134 -7.868 -5.037 1.00 93.81 295 PHE A O 1
ATOM 2408 N N . PRO A 1 296 ? -18.112 -6.935 -3.255 1.00 92.69 296 PRO A N 1
ATOM 2409 C CA . PRO A 1 296 ? -19.155 -7.310 -2.306 1.00 92.69 296 PRO A CA 1
ATOM 2410 C C . PRO A 1 296 ? -20.470 -6.594 -2.636 1.00 92.69 296 PRO A C 1
ATOM 2412 O O . PRO A 1 296 ? -20.480 -5.528 -3.244 1.00 92.69 296 PRO A O 1
ATOM 2415 N N . LYS A 1 297 ? -21.596 -7.172 -2.205 1.00 89.50 297 LYS A N 1
ATOM 2416 C CA . LYS A 1 297 ? -22.932 -6.630 -2.508 1.00 89.50 297 LYS A CA 1
ATOM 2417 C C . LYS A 1 297 ? -23.205 -5.277 -1.847 1.00 89.50 297 LYS A C 1
ATOM 2419 O O . LYS A 1 297 ? -23.965 -4.485 -2.386 1.00 89.50 297 LYS A O 1
ATOM 2424 N N . ASN A 1 298 ? -22.639 -5.048 -0.664 1.00 94.06 298 ASN A N 1
ATOM 2425 C CA . ASN A 1 298 ? -22.898 -3.854 0.129 1.00 94.06 298 ASN A CA 1
ATOM 2426 C C . ASN A 1 298 ? -21.827 -2.794 -0.139 1.00 94.06 298 ASN A C 1
ATOM 2428 O O . ASN A 1 298 ? -20.777 -2.779 0.512 1.00 94.06 298 ASN A O 1
ATOM 2432 N N . ILE A 1 299 ? -22.099 -1.946 -1.127 1.00 95.31 299 ILE A N 1
ATOM 2433 C CA . ILE A 1 299 ? -21.250 -0.820 -1.508 1.00 95.31 299 ILE A CA 1
ATOM 2434 C C . ILE A 1 299 ? -21.942 0.469 -1.072 1.00 95.31 299 ILE A C 1
ATOM 2436 O O . ILE A 1 299 ? -23.140 0.633 -1.286 1.00 95.31 299 ILE A O 1
ATOM 2440 N N . VAL A 1 300 ? -21.185 1.366 -0.448 1.00 95.75 300 VAL A N 1
ATOM 2441 C CA . VAL A 1 300 ? -21.655 2.692 -0.043 1.00 95.75 300 VAL A CA 1
ATOM 2442 C C . VAL A 1 300 ? -20.787 3.731 -0.735 1.00 95.75 300 VAL A C 1
ATOM 2444 O O . VAL A 1 300 ? -19.600 3.856 -0.417 1.00 95.75 300 VAL A O 1
ATOM 2447 N N . ASP A 1 301 ? -21.376 4.478 -1.665 1.00 94.88 301 ASP A N 1
ATOM 2448 C CA . ASP A 1 301 ? -20.710 5.612 -2.293 1.00 94.88 301 ASP A CA 1
ATOM 2449 C C . ASP A 1 301 ? -20.905 6.875 -1.447 1.00 94.88 301 ASP A C 1
ATOM 2451 O O . ASP A 1 301 ? -22.012 7.360 -1.230 1.00 94.88 301 ASP A O 1
ATOM 2455 N N . LEU A 1 302 ? -19.804 7.436 -0.952 1.00 94.31 302 LEU A N 1
ATOM 2456 C CA . LEU A 1 302 ? -19.845 8.676 -0.176 1.00 94.31 302 LEU A CA 1
ATOM 2457 C C . LEU A 1 302 ? -20.050 9.927 -1.039 1.00 94.31 302 LEU A C 1
ATOM 2459 O O . LEU A 1 302 ? -20.244 11.016 -0.488 1.00 94.31 302 LEU A O 1
ATOM 2463 N N . ASN A 1 303 ? -20.028 9.789 -2.366 1.00 92.00 303 ASN A N 1
ATOM 2464 C CA . ASN A 1 303 ? -20.370 10.862 -3.292 1.00 92.00 303 ASN A CA 1
ATOM 2465 C C . ASN A 1 303 ? -21.858 11.267 -3.199 1.00 92.00 303 ASN A C 1
ATOM 2467 O O . ASN A 1 303 ? -22.204 12.402 -3.527 1.00 92.00 303 ASN A O 1
ATOM 2471 N N . ASP A 1 304 ? -22.715 10.389 -2.663 1.00 90.88 304 ASP A N 1
ATOM 2472 C CA . ASP A 1 304 ? -24.119 10.693 -2.345 1.00 90.88 304 ASP A CA 1
ATOM 2473 C C . ASP A 1 304 ? -24.256 11.765 -1.248 1.00 90.88 304 ASP A C 1
ATOM 2475 O O . ASP A 1 304 ? -25.265 12.466 -1.163 1.00 90.88 304 ASP A O 1
ATOM 2479 N N . GLU A 1 305 ? -23.236 11.912 -0.397 1.00 93.38 305 GLU A N 1
ATOM 2480 C CA . GLU A 1 305 ? -23.258 12.809 0.766 1.00 93.38 305 GLU A CA 1
ATOM 2481 C C . GLU A 1 305 ? -22.335 14.017 0.623 1.00 93.38 305 GLU A C 1
ATOM 2483 O O . GLU A 1 305 ? -22.585 15.072 1.212 1.00 93.38 305 GLU A O 1
ATOM 2488 N N . PHE A 1 306 ? -21.253 13.872 -0.139 1.00 94.75 306 PHE A N 1
ATOM 2489 C CA . PHE A 1 306 ? -20.252 14.912 -0.334 1.00 94.75 306 PHE A CA 1
ATOM 2490 C C . PHE A 1 306 ? -19.865 15.003 -1.798 1.00 94.75 306 PHE A C 1
ATOM 2492 O O . PHE A 1 306 ? -19.553 14.000 -2.420 1.00 94.75 306 PHE A O 1
ATOM 2499 N N . ARG A 1 307 ? -19.724 16.220 -2.328 1.00 91.56 307 ARG A N 1
ATOM 2500 C CA . ARG A 1 307 ? -19.342 16.419 -3.739 1.00 91.56 307 ARG A CA 1
ATOM 2501 C C . ARG A 1 307 ? -17.878 16.088 -4.017 1.00 91.56 307 ARG A C 1
ATOM 2503 O O . ARG A 1 307 ? -17.447 16.046 -5.165 1.00 91.56 307 ARG A O 1
ATOM 2510 N N . SER A 1 308 ? -17.059 16.003 -2.969 1.00 92.31 308 SER A N 1
ATOM 2511 C CA . SER A 1 308 ? -15.636 15.680 -3.078 1.00 92.31 308 SER A CA 1
ATOM 2512 C C . SER A 1 308 ? -15.053 15.212 -1.747 1.00 92.31 308 SER A C 1
ATOM 2514 O O . SER A 1 308 ? -15.481 15.654 -0.678 1.00 92.31 308 SER A O 1
ATOM 2516 N N . LEU A 1 309 ? -13.969 14.430 -1.801 1.00 92.31 309 LEU A N 1
ATOM 2517 C CA . LEU A 1 309 ? -13.193 14.074 -0.607 1.00 92.31 309 LEU A CA 1
ATOM 2518 C C . LEU A 1 309 ? -12.702 15.310 0.164 1.00 92.31 309 LEU A C 1
ATOM 2520 O O . LEU A 1 309 ? -12.572 15.275 1.382 1.00 92.31 309 LEU A O 1
ATOM 2524 N N . LYS A 1 310 ? -12.446 16.433 -0.521 1.00 93.38 310 LYS A N 1
ATOM 2525 C CA . LYS A 1 310 ? -12.057 17.694 0.132 1.00 93.38 310 LYS A CA 1
ATOM 2526 C C . LYS A 1 310 ? -13.176 18.235 1.028 1.00 93.38 310 LYS A C 1
ATOM 2528 O O . LYS A 1 310 ? -12.900 18.779 2.097 1.00 93.38 310 LYS A O 1
ATOM 2533 N N . GLU A 1 311 ? -14.423 18.109 0.588 1.00 95.19 311 GLU A N 1
ATOM 2534 C CA . GLU A 1 311 ? -15.596 18.513 1.360 1.00 95.19 311 GLU A CA 1
ATOM 2535 C C . GLU A 1 311 ? -15.805 17.596 2.570 1.00 95.19 311 GLU A C 1
ATOM 2537 O O . GLU A 1 311 ? -15.948 18.095 3.689 1.00 95.19 311 GLU A O 1
ATOM 2542 N N . LEU A 1 312 ? -15.696 16.278 2.368 1.00 95.62 312 LEU A N 1
ATOM 2543 C CA . LEU A 1 312 ? -15.734 15.281 3.440 1.00 95.62 312 LEU A CA 1
ATOM 2544 C C . LEU A 1 312 ? -14.668 15.573 4.507 1.00 95.62 312 LEU A C 1
ATOM 2546 O O . LEU A 1 312 ? -14.967 15.643 5.699 1.00 95.62 312 LEU A O 1
ATOM 2550 N N . GLU A 1 313 ? -13.420 15.825 4.108 1.00 95.25 313 GLU A N 1
ATOM 2551 C CA . GLU A 1 313 ? -12.347 16.142 5.059 1.00 95.25 313 GLU A CA 1
ATOM 2552 C C . GLU A 1 313 ? -12.569 17.473 5.785 1.00 95.25 313 GLU A C 1
ATOM 2554 O O . GLU A 1 313 ? -12.229 17.597 6.962 1.00 95.25 313 GLU A O 1
ATOM 2559 N N . SER A 1 314 ? -13.182 18.463 5.128 1.00 95.56 314 SER A N 1
ATOM 2560 C CA . SER A 1 314 ? -13.590 19.717 5.773 1.00 95.56 314 SER A CA 1
ATOM 2561 C C . SER A 1 314 ? -14.659 19.476 6.847 1.00 95.56 314 SER A C 1
ATOM 2563 O O . SER A 1 314 ? -14.565 20.026 7.950 1.00 95.56 314 SER A O 1
ATOM 2565 N N . HIS A 1 315 ? -15.637 18.608 6.568 1.00 95.69 315 HIS A N 1
ATOM 2566 C CA . HIS A 1 315 ? -16.640 18.173 7.540 1.00 95.69 315 HIS A CA 1
ATOM 2567 C C . HIS A 1 315 ? -15.994 17.473 8.747 1.00 95.69 315 HIS A C 1
ATOM 2569 O O . HIS A 1 315 ? -16.253 17.849 9.896 1.00 95.69 315 HIS A O 1
ATOM 2575 N N . LEU A 1 316 ? -15.095 16.514 8.502 1.00 95.38 316 LEU A N 1
ATOM 2576 C CA . LEU A 1 316 ? -14.367 15.800 9.556 1.00 95.38 316 LEU A CA 1
ATOM 2577 C C . LEU A 1 316 ? -13.456 16.722 10.372 1.00 95.38 316 LEU A C 1
ATOM 2579 O O . LEU A 1 316 ? -13.346 16.563 11.586 1.00 95.38 316 LEU A O 1
ATOM 2583 N N . ASN A 1 317 ? -12.821 17.713 9.748 1.00 95.19 317 ASN A N 1
ATOM 2584 C CA . ASN A 1 317 ? -12.006 18.696 10.457 1.00 95.19 317 ASN A CA 1
ATOM 2585 C C . ASN A 1 317 ? -12.852 19.511 11.447 1.00 95.19 317 ASN A C 1
ATOM 2587 O O . ASN A 1 317 ? -12.477 19.658 12.608 1.00 95.19 317 ASN A O 1
ATOM 2591 N N . LYS A 1 318 ? -14.031 19.986 11.027 1.00 95.19 318 LYS A N 1
ATOM 2592 C CA . LYS A 1 318 ? -14.928 20.761 11.902 1.00 95.19 318 LYS A CA 1
ATOM 2593 C C . LYS A 1 318 ? -15.417 19.952 13.107 1.00 95.19 318 LYS A C 1
ATOM 2595 O O . LYS A 1 318 ? -15.518 20.506 14.197 1.00 95.19 318 LYS A O 1
ATOM 2600 N N . ARG A 1 319 ? -15.711 18.659 12.927 1.00 91.50 319 ARG A N 1
ATOM 2601 C CA . ARG A 1 319 ? -16.299 17.810 13.981 1.00 91.50 319 ARG A CA 1
ATOM 2602 C C . ARG A 1 319 ? -15.277 17.070 14.838 1.00 91.50 319 ARG A C 1
ATOM 2604 O O . ARG A 1 319 ? -15.467 16.943 16.042 1.00 91.50 319 ARG A O 1
ATOM 2611 N N . LEU A 1 320 ? -14.208 16.573 14.224 1.00 91.25 320 LEU A N 1
ATOM 2612 C CA . LEU A 1 320 ? -13.237 15.663 14.842 1.00 91.25 320 LEU A CA 1
ATOM 2613 C C . LEU A 1 320 ? -11.805 16.210 14.823 1.00 91.25 320 LEU A C 1
ATOM 2615 O O . LEU A 1 320 ? -10.888 15.517 15.257 1.00 91.25 320 LEU A O 1
ATOM 2619 N N . LYS A 1 321 ? -11.588 17.434 14.317 1.00 92.94 321 LYS A N 1
ATOM 2620 C CA . LYS A 1 321 ? -10.254 18.035 14.124 1.00 92.94 321 LYS A CA 1
ATOM 2621 C C . LYS A 1 321 ? -9.335 17.184 13.237 1.00 92.94 321 LYS A C 1
ATOM 2623 O O . LYS A 1 321 ? -8.114 17.274 13.345 1.00 92.94 321 LYS A O 1
ATOM 2628 N N . PHE A 1 322 ? -9.917 16.367 12.355 1.00 94.12 322 PHE A N 1
ATOM 2629 C CA . PHE A 1 322 ? -9.179 15.605 11.353 1.00 94.12 322 PHE A CA 1
ATOM 2630 C C . PHE A 1 322 ? -8.422 16.545 10.413 1.00 94.12 322 PHE A C 1
ATOM 2632 O O . PHE A 1 322 ? -9.012 17.460 9.837 1.00 94.12 322 PHE A O 1
ATOM 2639 N N . LYS A 1 323 ? -7.122 16.308 10.239 1.00 92.69 323 LYS A N 1
ATOM 2640 C CA . LYS A 1 323 ? -6.271 17.033 9.293 1.00 92.69 323 LYS A CA 1
ATOM 2641 C C . LYS A 1 323 ? -5.169 16.113 8.791 1.00 92.69 323 LYS A C 1
ATOM 2643 O O . LYS A 1 323 ? -4.581 15.375 9.577 1.00 92.69 323 LYS A O 1
ATOM 2648 N N . ARG A 1 324 ? -4.834 16.237 7.508 1.00 93.44 324 ARG A N 1
ATOM 2649 C CA . ARG A 1 324 ? -3.567 15.728 6.979 1.00 93.44 324 ARG A CA 1
ATOM 2650 C C . ARG A 1 324 ? -2.430 16.627 7.470 1.00 93.44 324 ARG A C 1
ATOM 2652 O O . ARG A 1 324 ? -2.547 17.852 7.456 1.00 93.44 324 ARG A O 1
ATOM 2659 N N . VAL A 1 325 ? -1.357 16.011 7.936 1.00 90.19 325 VAL A N 1
ATOM 2660 C CA . VAL A 1 325 ? -0.135 16.618 8.466 1.00 90.19 325 VAL A CA 1
ATOM 2661 C C . VAL A 1 325 ? 0.919 16.785 7.368 1.00 90.19 325 VAL A C 1
ATOM 2663 O O . VAL A 1 325 ? 1.606 17.805 7.341 1.00 90.19 325 VAL A O 1
ATOM 2666 N N . LYS A 1 326 ? 1.078 15.796 6.478 1.00 89.50 326 LYS A N 1
ATOM 2667 C CA . LYS A 1 326 ? 2.175 15.741 5.493 1.00 89.50 326 LYS A CA 1
ATOM 2668 C C . LYS A 1 326 ? 1.689 15.734 4.048 1.00 89.50 326 LYS A C 1
ATOM 2670 O O . LYS A 1 326 ? 2.214 16.480 3.224 1.00 89.50 326 LYS A O 1
ATOM 2675 N N . SER A 1 327 ? 0.681 14.929 3.736 1.00 88.94 327 SER A N 1
ATOM 2676 C CA . SER A 1 327 ? -0.004 14.960 2.443 1.00 88.94 327 SER A CA 1
ATOM 2677 C C . SER A 1 327 ? -1.002 16.122 2.374 1.00 88.94 327 SER A C 1
ATOM 2679 O O . SER A 1 327 ? -1.512 16.596 3.388 1.00 88.94 327 SER A O 1
ATOM 2681 N N . LYS A 1 328 ? -1.303 16.608 1.165 1.00 89.62 328 LYS A N 1
ATOM 2682 C CA . LYS A 1 328 ? -2.278 17.687 0.961 1.00 89.62 328 LYS A CA 1
ATOM 2683 C C . LYS A 1 328 ? -3.245 17.349 -0.167 1.00 89.62 328 LYS A C 1
ATOM 2685 O O . LYS A 1 328 ? -2.828 17.021 -1.278 1.00 89.62 328 LYS A O 1
ATOM 2690 N N . LYS A 1 329 ? -4.545 17.487 0.108 1.00 88.19 329 LYS A N 1
ATOM 2691 C CA . LYS A 1 329 ? -5.592 17.357 -0.911 1.00 88.19 329 LYS A CA 1
ATOM 2692 C C . LYS A 1 329 ? -5.439 18.390 -2.026 1.00 88.19 329 LYS A C 1
ATOM 2694 O O . LYS A 1 329 ? -5.140 19.553 -1.761 1.00 88.19 329 LYS A O 1
ATOM 2699 N N . GLY A 1 330 ? -5.664 17.953 -3.266 1.00 85.50 330 GLY A N 1
ATOM 2700 C CA . GLY A 1 330 ? -5.539 18.783 -4.471 1.00 85.50 330 GLY A CA 1
ATOM 2701 C C . GLY A 1 330 ? -4.140 18.819 -5.100 1.00 85.50 330 GLY A C 1
ATOM 2702 O O . GLY A 1 330 ? -3.982 19.407 -6.162 1.00 85.50 330 GLY A O 1
ATOM 2703 N N . ASN A 1 331 ? -3.139 18.161 -4.505 1.00 88.62 331 ASN A N 1
ATOM 2704 C CA . ASN A 1 331 ? -1.766 18.117 -5.030 1.00 88.62 331 ASN A CA 1
ATOM 2705 C C . ASN A 1 331 ? -1.452 16.864 -5.868 1.00 88.62 331 ASN A C 1
ATOM 2707 O O . ASN A 1 331 ? -0.281 16.587 -6.139 1.00 88.62 331 ASN A O 1
ATOM 2711 N N . TYR A 1 332 ? -2.478 16.120 -6.293 1.00 89.69 332 TYR A N 1
ATOM 2712 C CA . TYR A 1 332 ? -2.329 14.847 -7.000 1.00 89.69 332 TYR A CA 1
ATOM 2713 C C . TYR A 1 332 ? -1.323 14.920 -8.157 1.00 89.69 332 TYR A C 1
ATOM 2715 O O . TYR A 1 332 ? -0.343 14.183 -8.164 1.00 89.69 332 TYR A O 1
ATOM 2723 N N . SER A 1 333 ? -1.481 15.869 -9.086 1.00 89.44 333 SER A N 1
ATOM 2724 C CA . SER A 1 333 ? -0.617 15.963 -10.271 1.00 89.44 333 SER A CA 1
ATOM 2725 C C . SER A 1 333 ? 0.862 16.179 -9.932 1.00 89.44 333 SER A C 1
ATOM 2727 O O . SER A 1 333 ? 1.737 15.716 -10.663 1.00 89.44 333 SER A O 1
ATOM 2729 N N . ALA A 1 334 ? 1.170 16.866 -8.828 1.00 91.31 334 ALA A N 1
ATOM 2730 C CA . ALA A 1 334 ? 2.547 17.036 -8.367 1.00 91.31 334 ALA A CA 1
ATOM 2731 C C . ALA A 1 334 ? 3.102 15.725 -7.789 1.00 91.31 334 ALA A C 1
ATOM 2733 O O . ALA A 1 334 ? 4.222 15.332 -8.114 1.00 91.31 334 ALA A O 1
ATOM 2734 N N . TYR A 1 335 ? 2.306 15.017 -6.988 1.00 94.94 335 TYR A N 1
ATOM 2735 C CA . TYR A 1 335 ? 2.698 13.734 -6.400 1.00 94.94 335 TYR A CA 1
ATOM 2736 C C . TYR A 1 335 ? 2.834 12.640 -7.466 1.00 94.94 335 TYR A C 1
ATOM 2738 O O . TYR A 1 335 ? 3.807 11.885 -7.462 1.00 94.94 335 TYR A O 1
ATOM 2746 N N . TYR A 1 336 ? 1.935 12.623 -8.451 1.00 93.94 336 TYR A N 1
ATOM 2747 C CA . TYR A 1 336 ? 1.986 11.702 -9.580 1.00 93.94 336 TYR A CA 1
ATOM 2748 C C . TYR A 1 336 ? 3.239 11.902 -10.441 1.00 93.94 336 TYR A C 1
ATOM 2750 O O . TYR A 1 336 ? 3.840 10.923 -10.883 1.00 93.94 336 TYR A O 1
ATOM 2758 N N . LYS A 1 337 ? 3.707 13.144 -10.637 1.00 92.56 337 LYS A N 1
ATOM 2759 C CA . LYS A 1 337 ? 4.980 13.414 -11.335 1.00 92.56 337 LYS A CA 1
ATOM 2760 C C . LYS A 1 337 ? 6.178 12.771 -10.626 1.00 92.56 337 LYS A C 1
ATOM 2762 O O . LYS A 1 337 ? 7.019 12.176 -11.296 1.00 92.56 337 LYS A O 1
ATOM 2767 N N . LEU A 1 338 ? 6.234 12.836 -9.294 1.00 93.81 338 LEU A N 1
ATOM 2768 C CA . LEU A 1 338 ? 7.297 12.197 -8.503 1.00 93.81 338 LEU A CA 1
ATOM 2769 C C . LEU A 1 338 ? 7.241 10.666 -8.607 1.00 93.81 338 LEU A C 1
ATOM 2771 O O . LEU A 1 338 ? 8.267 10.011 -8.782 1.00 93.81 338 LEU A O 1
ATOM 2775 N N . PHE A 1 339 ? 6.038 10.093 -8.586 1.00 94.69 339 PHE A N 1
ATOM 2776 C CA . PHE A 1 339 ? 5.832 8.654 -8.767 1.00 94.69 339 PHE A CA 1
ATOM 2777 C C . PHE A 1 339 ? 6.165 8.162 -10.184 1.00 94.69 339 PHE A C 1
ATOM 2779 O O . PHE A 1 339 ? 6.740 7.086 -10.396 1.00 94.69 339 PHE A O 1
ATOM 2786 N N . LYS A 1 340 ? 5.833 8.969 -11.195 1.00 92.38 340 LYS A N 1
ATOM 2787 C CA . LYS A 1 340 ? 6.192 8.719 -12.592 1.00 92.38 340 LYS A CA 1
ATOM 2788 C C . LYS A 1 340 ? 7.711 8.676 -12.771 1.00 92.38 340 LYS A C 1
ATOM 2790 O O . LYS A 1 340 ? 8.183 7.825 -13.531 1.00 92.38 340 LYS A O 1
ATOM 2795 N N . GLY A 1 341 ? 8.438 9.504 -12.022 1.00 91.06 341 GLY A N 1
ATOM 2796 C CA . GLY A 1 341 ? 9.884 9.653 -12.112 1.00 91.06 341 GLY A CA 1
ATOM 2797 C C . GLY A 1 341 ? 10.303 10.488 -13.323 1.00 91.06 341 GLY A C 1
ATOM 2798 O O . GLY A 1 341 ? 9.477 11.033 -14.057 1.00 91.06 341 GLY A O 1
ATOM 2799 N N . ILE A 1 342 ? 11.611 10.581 -13.538 1.00 84.81 342 ILE A N 1
ATOM 2800 C CA . ILE A 1 342 ? 12.226 11.419 -14.569 1.00 84.81 342 ILE A CA 1
ATOM 2801 C C . ILE A 1 342 ? 12.441 10.611 -15.857 1.00 84.81 342 ILE A C 1
ATOM 2803 O O . ILE A 1 342 ? 12.887 9.461 -15.835 1.00 84.81 342 ILE A O 1
ATOM 2807 N N . GLY A 1 343 ? 12.145 11.230 -17.001 1.00 79.00 343 GLY A N 1
ATOM 2808 C CA . GLY A 1 343 ? 12.317 10.628 -18.325 1.00 79.00 343 GLY A CA 1
ATOM 2809 C C . GLY A 1 343 ? 11.268 9.565 -18.675 1.00 79.00 343 GLY A C 1
ATOM 2810 O O . GLY A 1 343 ? 10.336 9.286 -17.923 1.00 79.00 343 GLY A O 1
ATOM 2811 N N . THR A 1 344 ? 11.414 8.953 -19.851 1.00 67.38 344 THR A N 1
ATOM 2812 C CA . THR A 1 344 ? 10.432 7.999 -20.406 1.00 67.38 344 THR A CA 1
ATOM 2813 C C . THR A 1 344 ? 10.368 6.684 -19.628 1.00 67.38 344 THR A C 1
ATOM 2815 O O . THR A 1 344 ? 9.285 6.130 -19.438 1.00 67.38 344 THR A O 1
ATOM 2818 N N . LYS A 1 345 ? 11.515 6.213 -19.121 1.00 68.25 345 LYS A N 1
ATOM 2819 C CA . LYS A 1 345 ? 11.625 5.003 -18.287 1.00 68.25 345 LYS A CA 1
ATOM 2820 C C . LYS A 1 345 ? 11.301 5.253 -16.805 1.00 68.25 345 LYS A C 1
ATOM 2822 O O . LYS A 1 345 ? 11.050 4.293 -16.085 1.00 68.25 345 LYS A O 1
ATOM 2827 N N . GLY A 1 346 ? 11.252 6.516 -16.365 1.00 74.69 346 GLY A N 1
ATOM 2828 C CA . GLY A 1 346 ? 10.933 6.904 -14.989 1.00 74.69 346 GLY A CA 1
ATOM 2829 C C . GLY A 1 346 ? 12.031 6.539 -13.988 1.00 74.69 346 GLY A C 1
ATOM 2830 O O . GLY A 1 346 ? 11.838 5.649 -13.165 1.00 74.69 346 GLY A O 1
ATOM 2831 N N . SER A 1 347 ? 13.183 7.210 -14.048 1.00 82.44 347 SER A N 1
ATOM 2832 C CA . SER A 1 347 ? 14.224 7.105 -13.014 1.00 82.44 347 SER A CA 1
ATOM 2833 C C . SER A 1 347 ? 13.853 7.928 -11.772 1.00 82.44 347 SER A C 1
ATOM 2835 O O . SER A 1 347 ? 13.024 8.833 -11.855 1.00 82.44 347 SER A O 1
ATOM 2837 N N . LYS A 1 348 ? 14.455 7.625 -10.612 1.00 86.38 348 LYS A N 1
ATOM 2838 C CA . LYS A 1 348 ? 14.231 8.361 -9.346 1.00 86.38 348 LYS A CA 1
ATOM 2839 C C . LYS A 1 348 ? 12.746 8.489 -8.955 1.00 86.38 348 LYS A C 1
ATOM 2841 O O . LYS A 1 348 ? 12.280 9.569 -8.606 1.00 86.38 348 LYS A O 1
ATOM 2846 N N . LYS A 1 349 ? 11.989 7.395 -9.070 1.00 93.06 349 LYS A N 1
ATOM 2847 C CA . LYS A 1 349 ? 10.587 7.353 -8.632 1.00 93.06 349 LYS A CA 1
ATOM 2848 C C . LYS A 1 349 ? 10.506 7.445 -7.116 1.00 93.06 349 LYS A C 1
ATOM 2850 O O . LYS A 1 349 ? 11.275 6.775 -6.434 1.00 93.06 349 LYS A O 1
ATOM 2855 N N . CYS A 1 350 ? 9.516 8.176 -6.621 1.00 93.06 350 CYS A N 1
ATOM 2856 C CA . CYS A 1 350 ? 9.203 8.239 -5.198 1.00 93.06 350 CYS A CA 1
ATOM 2857 C C . CYS A 1 350 ? 7.816 7.647 -4.932 1.00 93.06 350 CYS A C 1
ATOM 2859 O O . CYS A 1 350 ? 6.874 7.913 -5.679 1.00 93.06 350 CYS A O 1
ATOM 2861 N N . LEU A 1 351 ? 7.686 6.864 -3.859 1.00 95.31 351 LEU A N 1
ATOM 2862 C CA . LEU A 1 351 ? 6.381 6.383 -3.389 1.00 95.31 351 LEU A CA 1
ATOM 2863 C C . LEU A 1 351 ? 5.600 7.483 -2.679 1.00 95.31 351 LEU A C 1
ATOM 2865 O O . LEU A 1 351 ? 4.383 7.563 -2.814 1.00 95.31 351 LEU A O 1
ATOM 2869 N N . GLU A 1 352 ? 6.304 8.346 -1.952 1.00 95.62 352 GLU A N 1
ATOM 2870 C CA . GLU A 1 352 ? 5.699 9.488 -1.283 1.00 95.62 352 GLU A CA 1
ATOM 2871 C C . GLU A 1 352 ? 5.845 10.772 -2.097 1.00 95.62 352 GLU A C 1
ATOM 2873 O O . GLU A 1 352 ? 6.873 10.967 -2.754 1.00 95.62 352 GLU A O 1
ATOM 2878 N N . PRO A 1 353 ? 4.819 11.648 -2.087 1.00 96.06 353 PRO A N 1
ATOM 2879 C CA . PRO A 1 353 ? 3.653 11.650 -1.176 1.00 96.06 353 PRO A CA 1
ATOM 2880 C C . PRO A 1 353 ? 2.409 10.895 -1.671 1.00 96.06 353 PRO A C 1
ATOM 2882 O O . PRO A 1 353 ? 1.402 10.868 -0.964 1.00 96.06 353 PRO A O 1
ATOM 2885 N N . ILE A 1 354 ? 2.422 10.359 -2.900 1.00 96.75 354 ILE A N 1
ATOM 2886 C CA . ILE A 1 354 ? 1.212 9.797 -3.530 1.00 96.75 354 ILE A CA 1
ATOM 2887 C C . ILE A 1 354 ? 0.682 8.572 -2.771 1.00 96.75 354 ILE A C 1
ATOM 2889 O O . ILE A 1 354 ? -0.524 8.393 -2.647 1.00 96.75 354 ILE A O 1
ATOM 2893 N N . GLY A 1 355 ? 1.572 7.756 -2.204 1.00 97.12 355 GLY A N 1
ATOM 2894 C CA . GLY A 1 355 ? 1.190 6.578 -1.441 1.00 97.12 355 GLY A CA 1
ATOM 2895 C C . GLY A 1 355 ? 0.410 6.943 -0.177 1.00 97.12 355 GLY A C 1
ATOM 2896 O O . GLY A 1 355 ? -0.640 6.364 0.086 1.00 97.12 355 GLY A O 1
ATOM 2897 N N . ILE A 1 356 ? 0.885 7.911 0.605 1.00 97.19 356 ILE A N 1
ATOM 2898 C CA . ILE A 1 356 ? 0.183 8.381 1.808 1.00 97.19 356 ILE A CA 1
ATOM 2899 C C . ILE A 1 356 ? -1.073 9.160 1.433 1.00 97.19 356 ILE A C 1
ATOM 2901 O O . ILE A 1 356 ? -2.086 9.022 2.114 1.00 97.19 356 ILE A O 1
ATOM 2905 N N . TYR A 1 357 ? -1.043 9.915 0.332 1.00 96.81 357 TYR A N 1
ATOM 2906 C CA . TYR A 1 357 ? -2.226 10.570 -0.220 1.00 96.81 357 TYR A CA 1
ATOM 2907 C C . TYR A 1 357 ? -3.365 9.559 -0.447 1.00 96.81 357 TYR A C 1
ATOM 2909 O O . TYR A 1 357 ? -4.415 9.733 0.168 1.00 96.81 357 TYR A O 1
ATOM 2917 N N . ASN A 1 358 ? -3.109 8.477 -1.191 1.00 97.25 358 ASN A N 1
ATOM 2918 C CA . ASN A 1 358 ? -4.063 7.399 -1.497 1.00 97.25 358 ASN A CA 1
ATOM 2919 C C . ASN A 1 358 ? -4.534 6.626 -0.246 1.00 97.25 358 ASN A C 1
ATOM 2921 O O . ASN A 1 358 ? -5.722 6.368 -0.086 1.00 97.25 358 ASN A O 1
ATOM 2925 N N . ILE A 1 359 ? -3.643 6.312 0.709 1.00 96.75 359 ILE A N 1
ATOM 2926 C CA . ILE A 1 359 ? -4.069 5.706 1.993 1.00 96.75 359 ILE A CA 1
ATOM 2927 C C . ILE A 1 359 ? -5.074 6.607 2.705 1.00 96.75 359 ILE A C 1
ATOM 2929 O O . ILE A 1 359 ? -6.093 6.150 3.220 1.00 96.75 359 ILE A O 1
ATOM 2933 N N . MET A 1 360 ? -4.768 7.897 2.769 1.00 96.50 360 MET A N 1
ATOM 2934 C CA . MET A 1 360 ? -5.597 8.860 3.473 1.00 96.50 360 MET A CA 1
ATOM 2935 C C . MET A 1 360 ? -6.942 9.090 2.772 1.00 96.50 360 MET A C 1
ATOM 2937 O O . MET A 1 360 ? -7.917 9.388 3.459 1.00 96.50 360 MET A O 1
ATOM 2941 N N . ASP A 1 361 ? -7.004 8.896 1.450 1.00 96.12 361 ASP A N 1
ATOM 2942 C CA . ASP A 1 361 ? -8.241 8.903 0.655 1.00 96.12 361 ASP A CA 1
ATOM 2943 C C . ASP A 1 361 ? -9.171 7.745 1.030 1.00 96.12 361 ASP A C 1
ATOM 2945 O O . ASP A 1 361 ? -10.379 7.911 0.956 1.00 96.12 361 ASP A O 1
ATOM 2949 N N . CYS A 1 362 ? -8.631 6.633 1.542 1.00 96.44 362 CYS A N 1
ATOM 2950 C CA . CYS A 1 362 ? -9.416 5.531 2.106 1.00 96.44 362 CYS A CA 1
ATOM 2951 C C . CYS A 1 362 ? -9.742 5.717 3.604 1.00 96.44 362 CYS A C 1
ATOM 2953 O O . CYS A 1 362 ? -10.800 5.309 4.085 1.00 96.44 362 CYS A O 1
ATOM 2955 N N . ILE A 1 363 ? -8.828 6.309 4.382 1.00 96.25 363 ILE A N 1
ATOM 2956 C CA . ILE A 1 363 ? -8.989 6.477 5.838 1.00 96.25 363 ILE A CA 1
ATOM 2957 C C . ILE A 1 363 ? -10.073 7.507 6.183 1.00 96.25 363 ILE A C 1
ATOM 2959 O O . ILE A 1 363 ? -10.811 7.304 7.151 1.00 96.25 363 ILE A O 1
ATOM 2963 N N . SER A 1 364 ? -10.176 8.617 5.445 1.00 95.75 364 SER A N 1
ATOM 2964 C CA . SER A 1 364 ? -11.180 9.645 5.747 1.00 95.75 364 SER A CA 1
ATOM 2965 C C . SER A 1 364 ? -12.626 9.156 5.530 1.00 95.75 364 SER A C 1
ATOM 2967 O O . SER A 1 364 ? -13.427 9.359 6.448 1.00 95.75 364 SER A O 1
ATOM 2969 N N . PRO A 1 365 ? -12.969 8.417 4.451 1.00 96.00 365 PRO A N 1
ATOM 2970 C CA . PRO A 1 365 ? -14.226 7.677 4.329 1.00 96.00 365 PRO A CA 1
ATOM 2971 C C . PRO A 1 365 ? -14.551 6.775 5.514 1.00 96.00 365 PRO A C 1
ATOM 2973 O O . PRO A 1 365 ? -15.652 6.862 6.056 1.00 96.00 365 PRO A O 1
ATOM 2976 N N . LEU A 1 366 ? -13.593 5.955 5.968 1.00 94.75 366 LEU A N 1
ATOM 2977 C CA . LEU A 1 366 ? -13.804 5.085 7.129 1.00 94.75 366 LEU A CA 1
ATOM 2978 C C . LEU A 1 366 ? -14.176 5.907 8.363 1.00 94.75 366 LEU A C 1
ATOM 2980 O O . LEU A 1 366 ? -15.163 5.609 9.030 1.00 94.75 366 LEU A O 1
ATOM 2984 N N . LEU A 1 367 ? -13.418 6.968 8.654 1.00 94.19 367 LEU A N 1
ATOM 2985 C CA . LEU A 1 367 ? -13.687 7.828 9.804 1.00 94.19 367 LEU A CA 1
ATOM 2986 C C . LEU A 1 367 ? -15.078 8.474 9.726 1.00 94.19 367 LEU A C 1
ATOM 2988 O O . LEU A 1 367 ? -15.773 8.542 10.742 1.00 94.19 367 LEU A O 1
ATOM 2992 N N . TYR A 1 368 ? -15.488 8.920 8.538 1.00 94.81 368 TYR A N 1
ATOM 2993 C CA . TYR A 1 368 ? -16.819 9.477 8.320 1.00 94.81 368 TYR A CA 1
ATOM 2994 C C . TYR A 1 368 ? -17.925 8.442 8.526 1.00 94.81 368 TYR A C 1
ATOM 2996 O O . TYR A 1 368 ? -18.849 8.688 9.300 1.00 94.81 368 TYR A O 1
ATOM 3004 N N . TYR A 1 369 ? -17.805 7.275 7.893 1.00 92.88 369 TYR A N 1
ATOM 3005 C CA . TYR A 1 369 ? -18.801 6.212 7.985 1.00 92.88 369 TYR A CA 1
ATOM 3006 C C . TYR A 1 369 ? -19.031 5.781 9.435 1.00 92.88 369 TYR A C 1
ATOM 3008 O O . TYR A 1 369 ? -20.173 5.650 9.875 1.00 92.88 369 TYR A O 1
ATOM 3016 N N 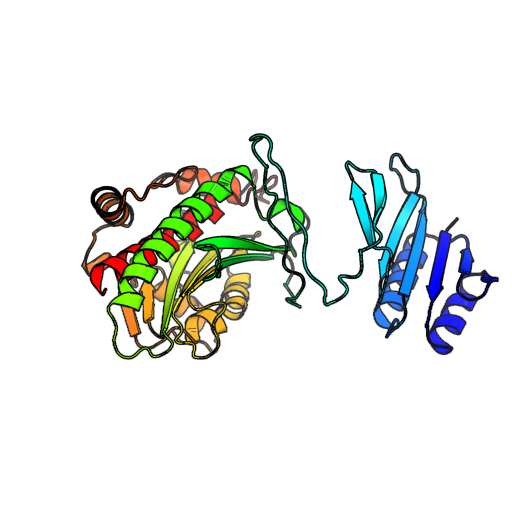. ILE A 1 370 ? -17.947 5.647 10.205 1.00 89.31 370 ILE A N 1
ATOM 3017 C CA . ILE A 1 370 ? -18.003 5.373 11.643 1.00 89.31 370 ILE A CA 1
ATOM 3018 C C . ILE A 1 370 ? -18.730 6.499 12.382 1.00 89.31 370 ILE A C 1
ATOM 3020 O O . ILE A 1 370 ? -19.549 6.231 13.245 1.00 89.31 370 ILE A O 1
ATOM 3024 N N . GLN A 1 371 ? -18.428 7.763 12.073 1.00 88.12 371 GLN A N 1
ATOM 3025 C CA . GLN A 1 371 ? -19.030 8.919 12.740 1.00 88.12 371 GLN A CA 1
ATOM 3026 C C . GLN A 1 371 ? -20.523 9.090 12.438 1.00 88.12 371 GLN A C 1
ATOM 3028 O O . GLN A 1 371 ? -21.241 9.643 13.271 1.00 88.12 371 GLN A O 1
ATOM 3033 N N . LYS A 1 372 ? -20.972 8.699 11.243 1.00 87.31 372 LYS A N 1
ATOM 3034 C CA . LYS A 1 372 ? -22.368 8.816 10.817 1.00 87.31 372 LYS A CA 1
ATOM 3035 C C . LYS A 1 372 ? -23.229 7.700 11.397 1.00 87.31 372 LYS A C 1
ATOM 3037 O O . LYS A 1 372 ? -24.303 7.980 11.919 1.00 87.31 372 LYS A O 1
ATOM 3042 N N . ASN A 1 373 ? -22.767 6.460 11.282 1.00 79.12 373 ASN A N 1
ATOM 3043 C CA . ASN A 1 373 ? -23.580 5.294 11.617 1.00 79.12 373 ASN A CA 1
ATOM 3044 C C . ASN A 1 373 ? -23.527 4.937 13.108 1.00 79.12 373 ASN A C 1
ATOM 3046 O O . ASN A 1 373 ? -24.330 4.121 13.558 1.00 79.12 373 ASN A O 1
ATOM 3050 N N . TYR A 1 374 ? -22.611 5.552 13.870 1.00 70.00 374 TYR A N 1
ATOM 3051 C CA . TYR A 1 374 ? -22.342 5.197 15.260 1.00 70.00 374 TYR A CA 1
ATOM 3052 C C . TYR A 1 374 ? -21.831 6.374 16.136 1.00 70.00 374 TYR A C 1
ATOM 3054 O O . TYR A 1 374 ? -22.130 6.394 17.356 1.00 70.00 374 TYR A O 1
#

Foldseek 3Di:
DKKKAKDPADPVLVVVLVVAFPPPDVRITDHDDDPVVVVVNVVVCQVRDDQMKMWMWDADPFPVRIDIDIHHDDQWDFDDDPRDTDTDGDDDDDDDDDDDDDDDDDDDDDPDDAAEDPDDPDDDDAQKKKKKKKWFQWPVPRDIHIHIFIDHNYVVAHRVQLDDSVQCVLVVVLSNLLVVLVVVVVVVDPDDAKAKEKEKDWDADPDQVVLLQQQTFKIKMWIWIAHDDPPGTTRTMIMMMMMGRLQSDSVCRLVRCVVCQVVQQPHPAYEYAPCVRPVSSVVSSCVVVVRPGDGYPHYDHCCVPDVDPVRLQVVCCVPRVNDRDFDDPPCQVVLVDLSQADDPRHPNHHCPDNVVVRNSSTSSRSSSVSVVVD

Radius of gyration: 24.61 Å; chains: 1; bounding box: 64×56×64 Å

Secondary structure (DSSP, 8-state):
-EEEEEES--HHHHHHHTTTSEEEETTEEEE---HHHHHHHHHHHHHH-SS-EEEEEEE-SSTTSEEEEEEES-SSEEEEETTEEEEE-PPP-----------------------BPP-------TTEEEEEEEEEE-TTT-PEEEEEEEEE-STTS-GGGSS-GGGTHHHHHHHHHHHHHHHHHHTT-SS---EEEEEEEEEE-SSHHHHHTT-EEEEEEEEEEE---TT-S--EEEEEEEEEETT--GGGHHHHHHHHHHHHHT-SEEEES-TTTHHHHHHHHHHHHT------S-EEEGGGT-SSHHHHHHHHHHHH----SS--TT-HHHHHHHHH-BTTTTBS---TTHHHHHHHHHHHHHHHHHHHH-